Protein AF-A0A6J8ASS2-F1 (afdb_monomer)

Solvent-accessible surface area (backbone atoms only — not comparable to full-atom values): 16862 Å² total; per-residue (Å²): 133,66,85,70,82,60,100,77,84,66,87,60,51,48,50,79,44,70,83,40,49,70,66,52,29,35,50,61,17,55,76,34,94,50,34,61,43,24,40,35,39,81,89,72,24,30,21,39,28,35,50,69,65,76,86,81,70,83,78,86,67,91,76,88,52,58,82,40,73,70,65,62,81,86,78,54,83,64,49,72,70,47,71,51,73,34,93,33,67,50,21,45,26,40,29,42,26,81,42,97,90,46,98,59,70,51,73,51,75,46,80,32,22,72,37,61,82,82,54,73,26,56,44,27,35,48,35,32,78,56,41,50,68,66,63,43,75,43,52,24,39,40,67,44,97,86,71,47,77,46,79,71,43,81,37,43,23,36,26,70,50,83,89,39,53,11,25,31,44,48,69,93,61,75,47,72,49,78,51,66,48,52,86,66,76,87,70,88,75,54,93,87,66,68,80,80,58,46,38,34,68,33,90,48,76,74,27,26,37,38,35,77,71,70,65,30,92,48,90,90,45,36,38,40,67,74,53,89,78,89,60,96,58,72,79,86,73,59,76,81,60,68,94,60,56,78,78,86,77,85,83,84,72,92,28,75,46,95,85,35,69,51,73,53,76,43,71,58,48,78,45,72,75,85,133

Radius of gyration: 30.05 Å; Cα contacts (8 Å, |Δi|>4): 491; chains: 1; bounding box: 59×42×90 Å

Nearest PDB structures (foldseek):
  6rk1-assembly1_B  TM=7.246E-01  e=1.616E-01  Rattus norvegicus
  4hqn-assembly1_A  TM=5.844E-01  e=9.129E-02  Plasmodium vivax
  2yil-assembly1_A  TM=5.813E-01  e=1.811E-01  Sarcocystis muris
  2bbx-assembly1_A  TM=5.190E-01  e=7.549E-01  Plasmodium falciparum
  3ogk-assembly1_P  TM=5.877E-01  e=3.954E+00  Arabidopsis thaliana

Secondary structure (DSSP, 8-state):
------TTS----EEEEES--HHHHHHHHHTSTT--EEEEETTTTEEEEE-S--TT------SS-EEE----GGGS-PPPPPPPS-SSS-EEEEEEEE-TTSSSEEEEEEEE--S-TT--BSSHHHHHHTT--S-EEEEE-PBPTTSPBPPPEEEEEESSSGGGT-EEEE----EEEEEE----------TTSPPP---TT-SSTT--HHHHTT-SSSTT-SSGGG--SSS----------GGG-S------S---STT-EEEEEE--EEE-S--

Structure (mmCIF, N/CA/C/O backbone):
data_AF-A0A6J8ASS2-F1
#
_entry.id   AF-A0A6J8ASS2-F1
#
loop_
_atom_site.group_PDB
_atom_site.id
_atom_site.type_symbol
_atom_site.label_atom_id
_atom_site.label_alt_id
_atom_site.label_comp_id
_atom_site.label_asym_id
_atom_site.label_entity_id
_atom_site.label_seq_id
_atom_site.pdbx_PDB_ins_code
_atom_site.Cartn_x
_atom_site.Cartn_y
_atom_site.Cartn_z
_atom_site.occupancy
_atom_site.B_iso_or_equiv
_atom_site.auth_seq_id
_atom_site.auth_comp_id
_atom_site.auth_asym_id
_atom_site.auth_atom_id
_atom_site.pdbx_PDB_model_num
ATOM 1 N N . MET A 1 1 ? -26.122 4.696 34.330 1.00 38.81 1 MET A N 1
ATOM 2 C CA . MET A 1 1 ? -25.193 5.179 35.371 1.00 38.81 1 MET A CA 1
ATOM 3 C C . MET A 1 1 ? -25.847 4.846 36.692 1.00 38.81 1 MET A C 1
ATOM 5 O O . MET A 1 1 ? -26.936 5.345 36.938 1.00 38.81 1 MET A O 1
ATOM 9 N N . GLU A 1 2 ? -25.286 3.907 37.448 1.00 32.97 2 GLU A N 1
ATOM 10 C CA . GLU A 1 2 ? -25.828 3.539 38.759 1.00 32.97 2 GLU A CA 1
ATOM 11 C C . GLU A 1 2 ? -25.201 4.438 39.823 1.00 32.97 2 GLU A C 1
ATOM 13 O O . GLU A 1 2 ? -23.981 4.506 39.953 1.00 32.97 2 GLU A O 1
ATOM 18 N N . TYR A 1 3 ? -26.044 5.151 40.564 1.00 35.47 3 TYR A N 1
ATOM 19 C CA . TYR A 1 3 ? -25.633 5.982 41.688 1.00 35.47 3 TYR A CA 1
ATOM 20 C C . TYR A 1 3 ? -25.618 5.105 42.939 1.00 35.47 3 TYR A C 1
ATOM 22 O O . TYR A 1 3 ? -26.662 4.863 43.539 1.00 35.47 3 TYR A O 1
ATOM 30 N N . ASN A 1 4 ? -24.449 4.600 43.330 1.00 42.19 4 ASN A N 1
ATOM 31 C CA . ASN A 1 4 ? -24.315 3.860 44.582 1.00 42.19 4 ASN A CA 1
ATOM 32 C C . ASN A 1 4 ? -23.786 4.785 45.681 1.00 42.19 4 ASN A C 1
ATOM 34 O O . ASN A 1 4 ? -22.639 5.224 45.657 1.00 42.19 4 ASN A O 1
ATOM 38 N N . LYS A 1 5 ? -24.654 5.070 46.653 1.00 35.72 5 LYS A N 1
ATOM 39 C CA . LYS A 1 5 ? -24.378 5.884 47.842 1.00 35.72 5 LYS A CA 1
ATOM 40 C C . LYS A 1 5 ? -23.671 5.024 48.900 1.00 35.72 5 LYS A C 1
ATOM 42 O O . LYS A 1 5 ? -24.097 3.895 49.147 1.00 35.72 5 LYS A O 1
ATOM 47 N N . ARG A 1 6 ? -22.630 5.535 49.572 1.00 46.03 6 ARG A N 1
ATOM 48 C CA . ARG A 1 6 ? -22.078 4.911 50.795 1.00 46.03 6 ARG A CA 1
ATOM 49 C C . ARG A 1 6 ? -21.913 5.913 51.944 1.00 46.03 6 ARG A C 1
ATOM 51 O O . ARG A 1 6 ? -22.072 7.116 51.788 1.00 46.03 6 ARG A O 1
ATOM 58 N N . ILE A 1 7 ? -21.655 5.336 53.115 1.00 38.66 7 ILE A N 1
ATOM 59 C CA . ILE A 1 7 ? -22.029 5.707 54.495 1.00 38.66 7 ILE A CA 1
ATOM 60 C C . ILE A 1 7 ? -21.329 6.975 55.065 1.00 38.66 7 ILE A C 1
ATOM 62 O O . ILE A 1 7 ? -21.254 7.138 56.276 1.00 38.66 7 ILE A O 1
ATOM 66 N N . SER A 1 8 ? -20.833 7.908 54.240 1.00 40.22 8 SER A N 1
ATOM 67 C CA . SER A 1 8 ? -20.160 9.135 54.729 1.00 40.22 8 SER A CA 1
ATOM 68 C C . SER A 1 8 ? -20.656 10.463 54.143 1.00 40.22 8 SER A C 1
ATOM 70 O O . SER A 1 8 ? -20.024 11.483 54.376 1.00 40.22 8 SER A O 1
ATOM 72 N N . GLY A 1 9 ? -21.790 10.484 53.438 1.00 40.06 9 GLY A N 1
ATOM 73 C CA . GLY A 1 9 ? -22.492 11.734 53.108 1.00 40.06 9 GLY A CA 1
ATOM 74 C C . GLY A 1 9 ? -22.113 12.424 51.792 1.00 40.06 9 GLY A C 1
ATOM 75 O O . GLY A 1 9 ? -22.892 13.264 51.354 1.00 40.06 9 GLY A O 1
ATOM 76 N N . ASP A 1 10 ? -21.035 12.021 51.115 1.00 42.34 10 ASP A N 1
ATOM 77 C CA . ASP A 1 10 ? -20.648 12.578 49.808 1.00 42.34 10 ASP A CA 1
ATOM 78 C C . ASP A 1 10 ? -21.038 11.634 48.650 1.00 42.34 10 ASP A C 1
ATOM 80 O O . ASP A 1 10 ? -20.729 10.438 48.660 1.00 42.34 10 ASP A O 1
ATOM 84 N N . GLU A 1 11 ? -21.754 12.157 47.646 1.00 48.56 11 GLU A N 1
ATOM 85 C CA . GLU A 1 11 ? -22.130 11.428 46.424 1.00 48.56 11 GLU A CA 1
ATOM 86 C C . GLU A 1 11 ? -20.994 11.483 45.394 1.00 48.56 11 GLU A C 1
ATOM 88 O O . GLU A 1 11 ? -20.779 12.498 44.735 1.00 48.56 11 GLU A O 1
ATOM 93 N N . TYR A 1 12 ? -20.283 10.369 45.224 1.00 54.00 12 TYR A N 1
ATOM 94 C CA . TYR A 1 12 ? -19.294 10.200 44.159 1.00 54.00 12 TYR A CA 1
ATOM 95 C C . TYR A 1 12 ? -19.908 9.449 42.968 1.00 54.00 12 TYR A C 1
ATOM 97 O O . TYR A 1 12 ? -20.632 8.463 43.128 1.00 54.00 12 TYR A O 1
ATOM 105 N N . LEU A 1 13 ? -19.607 9.911 41.753 1.00 61.56 13 LEU A N 1
ATOM 106 C CA . LEU A 1 13 ? -20.001 9.259 40.502 1.00 61.56 13 LEU A CA 1
ATOM 107 C C . LEU A 1 13 ? -19.032 8.111 40.198 1.00 61.56 13 LEU A C 1
ATOM 109 O O . LEU A 1 13 ? -17.888 8.355 39.821 1.00 61.56 13 LEU A O 1
ATOM 113 N N . TYR A 1 14 ? -19.500 6.867 40.309 1.00 66.38 14 TYR A N 1
ATOM 114 C CA . TYR A 1 14 ? -18.712 5.683 39.957 1.00 66.38 14 TYR A CA 1
ATOM 115 C C . TYR A 1 14 ? -19.251 4.971 38.715 1.00 66.38 14 TYR A C 1
ATOM 117 O O . TYR A 1 14 ? -20.461 4.866 38.506 1.00 66.38 14 TYR A O 1
ATOM 125 N N . LYS A 1 15 ? -18.340 4.411 37.913 1.00 76.75 15 LYS A N 1
ATOM 126 C CA . LYS A 1 15 ? -18.650 3.428 36.865 1.00 76.75 15 LYS A CA 1
ATOM 127 C C . LYS A 1 15 ? -18.162 2.050 37.313 1.00 76.75 15 LYS A C 1
ATOM 129 O O . LYS A 1 15 ? -16.987 1.879 37.628 1.00 76.75 15 LYS A O 1
ATOM 134 N N . THR A 1 16 ? -19.062 1.073 37.355 1.00 77.38 16 THR A N 1
ATOM 135 C CA . THR A 1 16 ? -18.773 -0.298 37.794 1.00 77.38 16 THR A CA 1
ATOM 136 C C . THR A 1 16 ? -18.405 -1.201 36.618 1.00 77.38 16 THR A C 1
ATOM 138 O O . THR A 1 16 ? -18.992 -1.117 35.539 1.00 77.38 16 THR A O 1
ATOM 141 N N . VAL A 1 17 ? -17.413 -2.071 36.820 1.00 75.38 17 VAL A N 1
ATOM 142 C CA . VAL A 1 17 ? -16.991 -3.093 35.853 1.00 75.38 17 VAL A CA 1
ATOM 143 C C . VAL A 1 17 ? -16.769 -4.407 36.600 1.00 75.38 17 VAL A C 1
ATOM 145 O O . VAL A 1 17 ? -15.850 -4.509 37.409 1.00 75.38 17 VAL A O 1
ATOM 148 N N . SER A 1 18 ? -17.612 -5.405 36.354 1.00 80.69 18 SER A N 1
ATOM 149 C CA . SER A 1 18 ? -17.542 -6.718 37.012 1.00 80.69 18 SER A CA 1
ATOM 150 C C . SER A 1 18 ? -16.705 -7.726 36.218 1.00 80.69 18 SER A C 1
ATOM 152 O O . SER A 1 18 ? -16.508 -7.564 35.014 1.00 80.69 18 SER A O 1
ATOM 154 N N . GLY A 1 19 ? -16.229 -8.780 36.891 1.00 76.94 19 GLY A N 1
ATOM 155 C CA . GLY A 1 19 ? -15.475 -9.875 36.266 1.00 76.94 19 GLY A CA 1
ATOM 156 C C . GLY A 1 19 ? -14.066 -9.476 35.826 1.00 76.94 19 GLY A C 1
ATOM 157 O O . GLY A 1 19 ? -13.549 -9.987 34.835 1.00 76.94 19 GLY A O 1
ATOM 158 N N . VAL A 1 20 ? -13.454 -8.519 36.524 1.00 69.38 20 VAL A N 1
ATOM 159 C CA . VAL A 1 20 ? -12.130 -7.988 36.186 1.00 69.38 20 VAL A CA 1
ATOM 160 C C . VAL A 1 20 ? -11.104 -8.375 37.240 1.00 69.38 20 VAL A C 1
ATOM 162 O O . VAL A 1 20 ? -11.429 -8.656 38.387 1.00 69.38 20 VAL A O 1
ATOM 165 N N . THR A 1 21 ? -9.831 -8.387 36.863 1.00 69.12 21 THR A N 1
ATOM 166 C CA . THR A 1 21 ? -8.730 -8.530 37.821 1.00 69.12 21 THR A CA 1
ATOM 167 C C . THR A 1 21 ? -8.337 -7.170 38.390 1.00 69.12 21 THR A C 1
ATOM 169 O O . THR A 1 21 ? -8.625 -6.127 37.801 1.00 69.12 21 THR A O 1
ATOM 172 N N . LYS A 1 22 ? -7.577 -7.168 39.490 1.00 64.00 22 LYS A N 1
ATOM 173 C CA . LYS A 1 22 ? -6.962 -5.956 40.050 1.00 64.00 22 LYS A CA 1
ATOM 174 C C . LYS A 1 22 ? -6.237 -5.120 38.987 1.00 64.00 22 LYS A C 1
ATOM 176 O O . LYS A 1 22 ? -6.397 -3.911 38.940 1.00 64.00 22 LYS A O 1
ATOM 181 N N . ILE A 1 23 ? -5.470 -5.752 38.101 1.00 60.53 23 ILE A N 1
ATOM 182 C CA . ILE A 1 23 ? -4.708 -5.047 37.056 1.00 60.53 23 ILE A CA 1
ATOM 183 C C . ILE A 1 23 ? -5.632 -4.570 35.928 1.00 60.53 23 ILE A C 1
ATOM 185 O O . ILE A 1 23 ? -5.502 -3.439 35.467 1.00 60.53 23 ILE A O 1
ATOM 189 N N . SER A 1 24 ? -6.616 -5.384 35.532 1.00 66.19 24 SER A N 1
ATOM 190 C CA . SER A 1 24 ? -7.633 -4.974 34.556 1.00 66.19 24 SER A CA 1
ATOM 191 C C . SER A 1 24 ? -8.440 -3.767 35.053 1.00 66.19 24 SER A C 1
ATOM 193 O O . SER A 1 24 ? -8.726 -2.864 34.276 1.00 66.19 24 SER A O 1
ATOM 195 N N . CYS A 1 25 ? -8.708 -3.683 36.358 1.00 67.62 25 CYS A N 1
ATOM 196 C CA . CYS A 1 25 ? -9.340 -2.527 36.989 1.00 67.62 25 CYS A CA 1
ATOM 197 C C . CYS A 1 25 ? -8.519 -1.237 36.808 1.00 67.62 25 CYS A C 1
ATOM 199 O O . CYS A 1 25 ? -9.058 -0.203 36.413 1.00 67.62 25 CYS A O 1
ATOM 201 N N . ALA A 1 26 ? -7.197 -1.314 36.998 1.00 66.25 26 ALA A N 1
ATOM 202 C CA . ALA A 1 26 ? -6.282 -0.201 36.740 1.00 66.25 26 ALA A CA 1
ATOM 203 C C . ALA A 1 26 ? -6.323 0.270 35.286 1.00 66.25 26 ALA A C 1
ATOM 205 O O . ALA A 1 26 ? -6.376 1.467 35.011 1.00 66.25 26 ALA A O 1
ATOM 206 N N . TYR A 1 27 ? -6.298 -0.691 34.362 1.00 64.62 27 TYR A N 1
ATOM 207 C CA . TYR A 1 27 ? -6.307 -0.430 32.930 1.00 64.62 27 TYR A CA 1
ATOM 208 C C . TYR A 1 27 ? -7.631 0.194 32.476 1.00 64.62 27 TYR A C 1
ATOM 210 O O . TYR A 1 27 ? -7.642 1.175 31.740 1.00 64.62 27 TYR A O 1
ATOM 218 N N . LYS A 1 28 ? -8.767 -0.314 32.971 1.00 72.31 28 LYS A N 1
ATOM 219 C CA . LYS A 1 28 ? -10.088 0.271 32.694 1.00 72.31 28 LYS A CA 1
ATOM 220 C C . LYS A 1 28 ? -10.177 1.728 33.146 1.00 72.31 28 LYS A C 1
ATOM 222 O O . LYS A 1 28 ? -10.851 2.509 32.489 1.00 72.31 28 LYS A O 1
ATOM 227 N N . CYS A 1 29 ? -9.465 2.098 34.209 1.00 69.88 29 CYS A N 1
ATOM 228 C CA . CYS A 1 29 ? -9.332 3.494 34.607 1.00 69.88 29 CYS A CA 1
ATOM 229 C C . CYS A 1 29 ? -8.395 4.289 33.690 1.00 69.88 29 CYS A C 1
ATOM 231 O O . CYS A 1 29 ? -8.713 5.414 33.331 1.00 69.88 29 CYS A O 1
ATOM 233 N N . SER A 1 30 ? -7.259 3.726 33.259 1.00 63.50 30 SER A N 1
ATOM 234 C CA . SER A 1 30 ? -6.287 4.467 32.438 1.00 63.50 30 SER A CA 1
ATOM 235 C C . SER A 1 30 ? -6.819 4.890 31.066 1.00 63.50 30 SER A C 1
ATOM 237 O O . SER A 1 30 ? -6.364 5.913 30.552 1.00 63.50 30 SER A O 1
ATOM 239 N N . VAL A 1 31 ? -7.758 4.119 30.503 1.00 62.34 31 VAL A N 1
ATOM 240 C CA . VAL A 1 31 ? -8.404 4.387 29.203 1.00 62.34 31 VAL A CA 1
ATOM 241 C C . VAL A 1 31 ? -9.673 5.243 29.311 1.00 62.34 31 VAL A C 1
ATOM 243 O O . VAL A 1 31 ? -10.199 5.705 28.302 1.00 62.34 31 VAL A O 1
ATOM 246 N N . GLU A 1 32 ? -10.196 5.453 30.519 1.00 69.50 32 GLU A N 1
ATOM 247 C CA . GLU A 1 32 ? -11.419 6.221 30.740 1.00 69.50 32 GLU A CA 1
ATOM 248 C C . GLU A 1 32 ? -11.062 7.687 31.020 1.00 69.50 32 GLU A C 1
ATOM 250 O O . GLU A 1 32 ? -10.378 8.004 31.992 1.00 69.50 32 GLU A O 1
ATOM 255 N N . LYS A 1 33 ? -11.536 8.602 30.164 1.00 67.44 33 LYS A N 1
ATOM 256 C CA . LYS A 1 33 ? -11.074 10.003 30.101 1.00 67.44 33 LYS A CA 1
ATOM 257 C C . LYS A 1 33 ? -11.157 10.758 31.436 1.00 67.44 33 LYS A C 1
ATOM 259 O O . LYS A 1 33 ? -10.323 11.621 31.694 1.00 67.44 33 LYS A O 1
ATOM 264 N N . ASN A 1 34 ? -12.142 10.422 32.267 1.00 68.81 34 ASN A N 1
ATOM 265 C CA . ASN A 1 34 ? -12.402 11.083 33.547 1.00 68.81 34 ASN A CA 1
ATOM 266 C C . ASN A 1 34 ? -12.027 10.223 34.763 1.00 68.81 34 ASN A C 1
ATOM 268 O O . ASN A 1 34 ? -12.295 10.640 35.888 1.00 68.81 34 ASN A O 1
ATOM 272 N N . CYS A 1 35 ? -11.418 9.048 34.556 1.00 67.50 35 CYS A N 1
ATOM 273 C CA . CYS A 1 35 ? -11.046 8.171 35.656 1.00 67.50 35 CYS A CA 1
ATOM 274 C C . CYS A 1 35 ? -9.664 8.520 36.216 1.00 67.50 35 CYS A C 1
ATOM 276 O O . CYS A 1 35 ? -8.637 8.331 35.563 1.00 67.50 35 CYS A O 1
ATOM 278 N N . CYS A 1 36 ? -9.635 9.028 37.450 1.00 67.12 36 CYS A N 1
ATOM 279 C CA . CYS A 1 36 ? -8.386 9.329 38.164 1.00 67.12 36 CYS A CA 1
ATOM 280 C C . CYS A 1 36 ? -7.961 8.191 39.103 1.00 67.12 36 CYS A C 1
ATOM 282 O O . CYS A 1 36 ? -6.767 7.978 39.329 1.00 67.12 36 CYS A O 1
ATOM 284 N N . VAL A 1 37 ? -8.936 7.485 39.678 1.00 69.25 37 VAL A N 1
ATOM 285 C CA . VAL A 1 37 ? -8.739 6.434 40.676 1.00 69.25 37 VAL A CA 1
ATOM 286 C C . VAL A 1 37 ? -9.692 5.293 40.370 1.00 69.25 37 VAL A C 1
ATOM 288 O O . VAL A 1 37 ? -10.843 5.513 40.006 1.00 69.25 37 VAL A O 1
ATOM 291 N N . ALA A 1 38 ? -9.220 4.067 40.560 1.00 71.75 38 ALA A N 1
ATOM 292 C CA . ALA A 1 38 ? -10.082 2.903 40.561 1.00 71.75 38 ALA A CA 1
ATOM 293 C C . ALA A 1 38 ? -9.854 2.058 41.806 1.00 71.75 38 ALA A C 1
ATOM 295 O O . ALA A 1 38 ? -8.725 1.916 42.284 1.00 71.75 38 ALA A O 1
ATOM 296 N N . ASN A 1 39 ? -10.949 1.496 42.303 1.00 70.69 39 ASN A N 1
ATOM 297 C CA . ASN A 1 39 ? -10.976 0.629 43.465 1.00 70.69 39 ASN A CA 1
ATOM 298 C C . ASN A 1 39 ? -11.381 -0.778 43.027 1.00 70.69 39 ASN A C 1
ATOM 300 O O . ASN A 1 39 ? -12.394 -0.950 42.353 1.00 70.69 39 ASN A O 1
ATOM 304 N N . PHE A 1 40 ? -10.595 -1.782 43.409 1.00 69.12 40 PHE A N 1
ATOM 305 C CA . PHE A 1 40 ? -10.874 -3.183 43.097 1.00 69.12 40 PHE A CA 1
ATOM 306 C C . PHE A 1 40 ? -11.320 -3.942 44.347 1.00 69.12 40 PHE A C 1
ATOM 308 O O . PHE A 1 40 ? -10.568 -4.001 45.321 1.00 69.12 40 PHE A O 1
ATOM 315 N N . ASP A 1 41 ? -12.505 -4.549 44.292 1.00 71.12 41 ASP A N 1
ATOM 316 C CA . ASP A 1 41 ? -12.981 -5.511 45.285 1.00 71.12 41 ASP A CA 1
ATOM 317 C C . ASP A 1 41 ? -12.608 -6.932 44.844 1.00 71.12 41 ASP A C 1
ATOM 319 O O . ASP A 1 41 ? -13.132 -7.464 43.861 1.00 71.12 41 ASP A O 1
ATOM 323 N N . ALA A 1 42 ? -11.689 -7.549 45.589 1.00 65.50 42 ALA A N 1
ATOM 324 C CA . ALA A 1 42 ? -11.184 -8.885 45.299 1.00 65.50 42 ALA A CA 1
ATOM 325 C C . ALA A 1 42 ? -12.214 -9.998 45.545 1.00 65.50 42 ALA A C 1
ATOM 327 O O . ALA A 1 42 ? -12.116 -11.044 44.907 1.00 65.50 42 ALA A O 1
ATOM 328 N N . ASN A 1 43 ? -13.200 -9.780 46.422 1.00 71.69 43 ASN A N 1
ATOM 329 C CA . ASN A 1 43 ? -14.214 -10.787 46.739 1.00 71.69 43 ASN A CA 1
ATOM 330 C C . ASN A 1 43 ? -15.258 -10.891 45.625 1.00 71.69 43 ASN A C 1
ATOM 332 O O . ASN A 1 43 ? -15.661 -11.987 45.247 1.00 71.69 43 ASN A O 1
ATOM 336 N N . SER A 1 44 ? -15.678 -9.747 45.082 1.00 76.12 44 SER A N 1
ATOM 337 C CA . SER A 1 44 ? -16.684 -9.669 44.015 1.00 76.12 44 SER A CA 1
ATOM 338 C C . SER A 1 44 ? -16.087 -9.536 42.610 1.00 76.12 44 SER A C 1
ATOM 340 O O . SER A 1 44 ? -16.836 -9.417 41.640 1.00 76.12 44 SER A O 1
ATOM 342 N N . GLN A 1 45 ? -14.754 -9.505 42.485 1.00 78.38 45 GLN A N 1
ATOM 343 C CA . GLN A 1 45 ? -14.032 -9.205 41.240 1.00 78.38 45 GLN A CA 1
ATOM 344 C C . GLN A 1 45 ? -14.586 -7.969 40.509 1.00 78.38 45 GLN A C 1
ATOM 346 O O . GLN A 1 45 ? -14.678 -7.930 39.278 1.00 78.38 45 GLN A O 1
ATOM 351 N N . THR A 1 46 ? -14.998 -6.960 41.276 1.00 74.31 46 THR A N 1
ATOM 352 C CA . THR A 1 46 ? -15.656 -5.762 40.753 1.00 74.31 46 THR A CA 1
ATOM 353 C C . THR A 1 46 ? -14.746 -4.556 40.906 1.00 74.31 46 THR A C 1
ATOM 355 O O . THR A 1 46 ? -14.147 -4.321 41.955 1.00 74.31 46 THR A O 1
ATOM 358 N N . CYS A 1 47 ? -14.632 -3.788 39.829 1.00 75.81 47 CYS A N 1
ATOM 359 C CA . CYS A 1 47 ? -13.893 -2.543 39.774 1.00 75.81 47 CYS A CA 1
ATOM 360 C C . CYS A 1 47 ? -14.841 -1.348 39.792 1.00 75.81 47 CYS A C 1
ATOM 362 O O . CYS A 1 47 ? -15.838 -1.327 39.070 1.00 75.81 47 CYS A O 1
ATOM 364 N N . TYR A 1 48 ? -14.489 -0.340 40.577 1.00 76.81 48 TYR A N 1
ATOM 365 C CA . TYR A 1 48 ? -15.215 0.912 40.723 1.00 76.81 48 TYR A CA 1
ATOM 366 C C . TYR A 1 48 ? -14.313 2.039 40.226 1.00 76.81 48 TYR A C 1
ATOM 368 O O . TYR A 1 48 ? -13.311 2.360 40.866 1.00 76.81 48 TYR A O 1
ATOM 376 N N . LEU A 1 49 ? -14.642 2.591 39.060 1.00 75.75 49 LEU A N 1
ATOM 377 C CA . LEU A 1 49 ? -13.927 3.688 38.412 1.00 75.75 49 LEU A CA 1
ATOM 378 C C . LEU A 1 49 ? -14.493 5.014 38.918 1.00 75.75 49 LEU A C 1
ATOM 380 O O . LEU A 1 49 ? -15.690 5.255 38.760 1.00 75.75 49 LEU A O 1
ATOM 384 N N . ASP A 1 50 ? -13.661 5.849 39.531 1.00 73.88 50 ASP A N 1
ATOM 385 C CA . ASP A 1 50 ? -14.056 7.169 40.020 1.00 73.88 50 ASP A CA 1
ATOM 386 C C . ASP A 1 50 ? -14.108 8.181 38.873 1.00 73.88 50 ASP A C 1
ATOM 388 O O . ASP A 1 50 ? -13.084 8.466 38.255 1.00 73.88 50 ASP A O 1
ATOM 392 N N . MET A 1 51 ? -15.296 8.720 38.601 1.00 69.44 51 MET A N 1
ATOM 393 C CA . MET A 1 51 ? -15.575 9.629 37.489 1.00 69.44 51 MET A CA 1
ATOM 394 C C . MET A 1 51 ? -15.760 11.085 37.941 1.00 69.44 51 MET A C 1
ATOM 396 O O . MET A 1 51 ? -16.141 11.920 37.118 1.00 69.44 51 MET A O 1
ATOM 400 N N . SER A 1 52 ? -15.538 11.410 39.223 1.00 62.12 52 SER A N 1
ATOM 401 C CA . SER A 1 52 ? -15.925 12.706 39.805 1.00 62.12 52 SER A CA 1
ATOM 402 C C . SER A 1 52 ? -15.092 13.905 39.332 1.00 62.12 52 SER A C 1
ATOM 404 O O . SER A 1 52 ? -15.478 15.042 39.588 1.00 62.12 52 SER A O 1
ATOM 406 N N . GLY A 1 53 ? -13.989 13.675 38.611 1.00 53.94 53 GLY A N 1
ATOM 407 C CA . GLY A 1 53 ? -13.125 14.722 38.065 1.00 53.94 53 GLY A CA 1
ATOM 408 C C . GLY A 1 53 ? -12.258 15.411 39.130 1.00 53.94 53 GLY A C 1
ATOM 409 O O . GLY A 1 53 ? -12.738 15.863 40.162 1.00 53.94 53 GLY A O 1
ATOM 410 N N . GLY A 1 54 ? -10.953 15.510 38.860 1.00 53.75 54 GLY A N 1
ATOM 411 C CA . GLY A 1 54 ? -9.976 16.170 39.735 1.00 53.75 54 GLY A CA 1
ATOM 412 C C . GLY A 1 54 ? -8.973 15.189 40.339 1.00 53.75 54 GLY A C 1
ATOM 413 O O . GLY A 1 54 ? -9.140 14.702 41.452 1.00 53.75 54 GLY A O 1
ATOM 414 N N . CYS A 1 55 ? -7.871 14.934 39.631 1.00 52.72 55 CYS A N 1
ATOM 415 C CA . CYS A 1 55 ? -6.819 14.007 40.067 1.00 52.72 55 CYS A CA 1
ATOM 416 C C . CYS A 1 55 ? -5.920 14.567 41.199 1.00 52.72 55 CYS A C 1
ATOM 418 O O . CYS A 1 55 ? -4.741 14.221 41.274 1.00 52.72 55 CYS A O 1
ATOM 420 N N . TYR A 1 56 ? -6.441 15.446 42.061 1.00 46.56 56 TYR A N 1
ATOM 421 C CA . TYR A 1 56 ? -5.640 16.228 43.012 1.00 46.56 56 TYR A CA 1
ATOM 422 C C . TYR A 1 56 ? -5.784 15.806 44.480 1.00 46.56 56 TYR A C 1
ATOM 424 O O . TYR A 1 56 ? -4.972 16.223 45.302 1.00 46.56 56 TYR A O 1
ATOM 432 N N . SER A 1 57 ? -6.736 14.937 44.830 1.00 44.94 57 SER A N 1
ATOM 433 C CA . SER A 1 57 ? -6.944 14.554 46.235 1.00 44.94 57 SER A CA 1
ATOM 434 C C . SER A 1 57 ? -7.667 13.213 46.387 1.00 44.94 57 SER A C 1
ATOM 436 O O . SER A 1 57 ? -8.774 13.153 46.911 1.00 44.94 57 SER A O 1
ATOM 438 N N . ALA A 1 58 ? -7.059 12.120 45.923 1.00 43.06 58 ALA A N 1
ATOM 439 C CA . ALA A 1 58 ? -7.589 10.783 46.192 1.00 43.06 58 ALA A CA 1
ATOM 440 C C . ALA A 1 58 ? -7.456 10.458 47.699 1.00 43.06 58 ALA A C 1
ATOM 442 O O . ALA A 1 58 ? -6.321 10.436 48.195 1.00 43.06 58 ALA A O 1
ATOM 443 N N . PRO A 1 59 ? -8.549 10.192 48.442 1.00 40.03 59 PRO A N 1
ATOM 444 C CA . PRO A 1 59 ? -8.458 9.786 49.840 1.00 40.03 59 PRO A CA 1
ATOM 445 C C . PRO A 1 59 ? -7.784 8.412 49.940 1.00 40.03 59 PRO A C 1
ATOM 447 O O . PRO A 1 59 ? -8.124 7.481 49.207 1.00 40.03 59 PRO A O 1
ATOM 450 N N . ARG A 1 60 ? -6.829 8.251 50.865 1.00 41.34 60 ARG A N 1
ATOM 451 C CA . ARG A 1 60 ? -6.363 6.914 51.263 1.00 41.34 60 ARG A CA 1
ATOM 452 C C . ARG A 1 60 ? -7.468 6.283 52.104 1.00 41.34 60 ARG A C 1
ATOM 454 O O . ARG A 1 60 ? -7.600 6.613 53.276 1.00 41.34 60 ARG A O 1
ATOM 461 N N . HIS A 1 61 ? -8.274 5.405 51.520 1.00 42.44 61 HIS A N 1
ATOM 462 C CA . HIS A 1 61 ? -9.219 4.616 52.303 1.00 42.44 61 HIS A CA 1
ATOM 463 C C . HIS A 1 61 ? -8.477 3.452 52.972 1.00 42.44 61 HIS A C 1
ATOM 465 O O . HIS A 1 61 ? -7.895 2.608 52.296 1.00 42.44 61 HIS A O 1
ATOM 471 N N . GLU A 1 62 ? -8.485 3.426 54.305 1.00 39.28 62 GLU A N 1
ATOM 472 C CA . GLU A 1 62 ? -7.658 2.531 55.127 1.00 39.28 62 GLU A CA 1
ATOM 473 C C . GLU A 1 62 ? -8.080 1.059 55.147 1.00 39.28 62 GLU A C 1
ATOM 475 O O . GLU A 1 62 ? -7.326 0.238 55.651 1.00 39.28 62 GLU A O 1
ATOM 480 N N . ASN A 1 63 ? -9.217 0.664 54.571 1.00 39.19 63 ASN A N 1
ATOM 481 C CA . ASN A 1 63 ? -9.705 -0.704 54.751 1.00 39.19 63 ASN A CA 1
ATOM 482 C C . ASN A 1 63 ? -10.068 -1.382 53.429 1.00 39.19 63 ASN A C 1
ATOM 484 O O . ASN A 1 63 ? -11.110 -1.093 52.853 1.00 39.19 63 ASN A O 1
ATOM 488 N N . SER A 1 64 ? -9.249 -2.359 53.018 1.00 40.66 64 SER A N 1
ATOM 489 C CA . SER A 1 64 ? -9.492 -3.418 52.008 1.00 40.66 64 SER A CA 1
ATOM 490 C C . SER A 1 64 ? -9.483 -3.085 50.502 1.00 40.66 64 SER A C 1
ATOM 492 O O . SER A 1 64 ? -9.684 -3.992 49.699 1.00 40.66 64 SER A O 1
ATOM 494 N N . TRP A 1 65 ? -9.144 -1.863 50.083 1.00 45.06 65 TRP A N 1
ATOM 495 C CA . TRP A 1 65 ? -9.094 -1.491 48.656 1.00 45.06 65 TRP A CA 1
ATOM 496 C C . TRP A 1 65 ? -7.660 -1.208 48.214 1.00 45.06 65 TRP A C 1
ATOM 498 O O . TRP A 1 65 ? -6.921 -0.508 48.905 1.00 45.06 65 TRP A O 1
ATOM 508 N N . ILE A 1 66 ? -7.249 -1.728 47.053 1.00 47.75 66 ILE A N 1
ATOM 509 C CA . ILE A 1 66 ? -5.963 -1.336 46.467 1.00 47.75 66 ILE A CA 1
ATOM 510 C C . ILE A 1 66 ? -6.178 -0.147 45.536 1.00 47.75 66 ILE A C 1
ATOM 512 O O . ILE A 1 66 ? -6.785 -0.295 44.480 1.00 47.75 66 ILE A O 1
ATOM 516 N N . THR A 1 67 ? -5.620 1.006 45.903 1.00 47.47 67 THR A N 1
ATOM 517 C CA . THR A 1 67 ? -5.528 2.179 45.031 1.00 47.47 67 THR A CA 1
ATOM 518 C C . THR A 1 67 ? -4.527 1.912 43.914 1.00 47.47 67 THR A C 1
ATOM 520 O O . THR A 1 67 ? -3.354 1.636 44.185 1.00 47.47 67 THR A O 1
ATOM 523 N N . ILE A 1 68 ? -4.960 2.023 42.658 1.00 51.91 68 ILE A N 1
ATOM 524 C CA . ILE A 1 68 ? -4.066 1.858 41.510 1.00 51.91 68 ILE A CA 1
ATOM 525 C C . ILE A 1 68 ? -3.865 3.206 40.831 1.00 51.91 68 ILE A C 1
ATOM 527 O O . ILE A 1 68 ? -4.818 3.842 40.393 1.00 51.91 68 ILE A O 1
ATOM 531 N N . ARG A 1 69 ? -2.609 3.660 40.782 1.00 48.22 69 ARG A N 1
ATOM 532 C CA . ARG A 1 69 ? -2.224 4.862 40.036 1.00 48.22 69 ARG A CA 1
ATOM 533 C C . ARG A 1 69 ? -2.117 4.514 38.556 1.00 48.22 69 ARG A C 1
ATOM 535 O O . ARG A 1 69 ? -1.690 3.412 38.221 1.00 48.22 69 ARG A O 1
ATOM 542 N N . ARG A 1 70 ? -2.493 5.462 37.694 1.00 43.69 70 ARG A N 1
ATOM 543 C CA . ARG A 1 70 ? -2.465 5.338 36.230 1.00 43.69 70 ARG A CA 1
ATOM 544 C C . ARG A 1 70 ? -1.159 4.685 35.757 1.00 43.69 70 ARG A C 1
ATOM 546 O O . ARG A 1 70 ? -0.088 5.270 35.908 1.00 43.69 70 ARG A O 1
ATOM 553 N N . ALA A 1 71 ? -1.257 3.485 35.188 1.00 47.62 71 ALA A N 1
ATOM 554 C CA . ALA A 1 71 ? -0.178 2.928 34.386 1.00 47.62 71 ALA A CA 1
ATOM 555 C C . ALA A 1 71 ? -0.113 3.728 33.080 1.00 47.62 71 ALA A C 1
ATOM 557 O O . ALA A 1 71 ? -1.144 4.032 32.477 1.00 47.62 71 ALA A O 1
ATOM 558 N N . ARG A 1 72 ? 1.092 4.119 32.680 1.00 51.31 72 ARG A N 1
ATOM 559 C CA . ARG A 1 72 ? 1.345 4.789 31.407 1.00 51.31 72 ARG A CA 1
ATOM 560 C C . ARG A 1 72 ? 1.179 3.739 30.293 1.00 51.31 72 ARG A C 1
ATOM 562 O O . ARG A 1 72 ? 1.792 2.678 30.393 1.00 51.31 72 ARG A O 1
ATOM 569 N N . GLU A 1 73 ? 0.297 3.958 29.311 1.00 50.69 73 GLU A N 1
ATOM 570 C CA . GLU A 1 73 ? -0.043 2.963 28.262 1.00 50.69 73 GLU A CA 1
ATOM 571 C C . GLU A 1 73 ? 1.178 2.470 27.467 1.00 50.69 73 GLU A C 1
ATOM 573 O O . GLU A 1 73 ? 1.214 1.328 27.011 1.00 50.69 73 GLU A O 1
ATOM 578 N N . ASP A 1 74 ? 2.188 3.329 27.378 1.00 52.81 74 ASP A N 1
ATOM 579 C CA . ASP A 1 74 ? 3.532 3.161 26.829 1.00 52.81 74 ASP A CA 1
ATOM 580 C C . ASP A 1 74 ? 4.415 2.160 27.599 1.00 52.81 74 ASP A C 1
ATOM 582 O O . ASP A 1 74 ? 5.487 1.792 27.131 1.00 52.81 74 ASP A O 1
ATOM 586 N N . SER A 1 75 ? 3.964 1.662 28.754 1.00 58.97 75 SER A N 1
ATOM 587 C CA . SER A 1 75 ? 4.722 0.706 29.580 1.00 58.97 75 SER A CA 1
ATOM 588 C C . SER A 1 75 ? 4.537 -0.761 29.160 1.00 58.97 75 SER A C 1
ATOM 590 O O . SER A 1 75 ? 5.090 -1.653 29.804 1.00 58.97 75 SER A O 1
ATOM 592 N N . PHE A 1 76 ? 3.743 -1.038 28.120 1.00 67.88 76 PHE A N 1
ATOM 593 C CA . PHE A 1 76 ? 3.391 -2.397 27.702 1.00 67.88 76 PHE A CA 1
ATOM 594 C C . PHE A 1 76 ? 3.765 -2.661 26.239 1.00 67.88 76 PHE A C 1
ATOM 596 O O . PHE A 1 76 ? 3.475 -1.855 25.359 1.00 67.88 76 PHE A O 1
ATOM 603 N N . ASN A 1 77 ? 4.376 -3.822 25.972 1.00 78.69 77 ASN A N 1
ATOM 604 C CA . ASN A 1 77 ? 4.699 -4.261 24.614 1.00 78.69 77 ASN A CA 1
ATOM 605 C C . ASN A 1 77 ? 3.437 -4.801 23.919 1.00 78.69 77 ASN A C 1
ATOM 607 O O . ASN A 1 77 ? 3.104 -5.982 24.042 1.00 78.69 77 ASN A O 1
ATOM 611 N N . TRP A 1 78 ? 2.694 -3.914 23.262 1.00 83.56 78 TRP A N 1
ATOM 612 C CA . TRP A 1 78 ? 1.470 -4.257 22.545 1.00 83.56 78 TRP A CA 1
ATOM 613 C C . TRP A 1 78 ? 1.744 -4.957 21.215 1.00 83.56 78 TRP A C 1
ATOM 615 O O . TRP A 1 78 ? 2.641 -4.570 20.473 1.00 83.56 78 TRP A O 1
ATOM 625 N N . GLY A 1 79 ? 0.907 -5.942 20.880 1.00 85.62 79 GLY A N 1
ATOM 626 C CA . GLY A 1 79 ? 0.815 -6.449 19.515 1.00 85.62 79 GLY A CA 1
ATOM 627 C C . GLY A 1 79 ? 0.236 -5.406 18.546 1.00 85.62 79 GLY A C 1
ATOM 628 O O . GLY A 1 79 ? -0.303 -4.379 18.983 1.00 85.62 79 GLY A O 1
ATOM 629 N N . PRO A 1 80 ? 0.319 -5.667 17.230 1.00 90.00 80 PRO A N 1
ATOM 630 C CA . PRO A 1 80 ? -0.241 -4.779 16.221 1.00 90.00 80 PRO A CA 1
ATOM 631 C C . PRO A 1 80 ? -1.763 -4.664 16.365 1.00 90.00 80 PRO A C 1
ATOM 633 O O . PRO A 1 80 ? -2.433 -5.552 16.901 1.00 90.00 80 PRO A O 1
ATOM 636 N N . TRP A 1 81 ? -2.308 -3.554 15.873 1.00 91.50 81 TRP A N 1
ATOM 637 C CA . TRP A 1 81 ? -3.750 -3.400 15.722 1.00 91.50 81 TRP A CA 1
ATOM 638 C C . TRP A 1 81 ? -4.282 -4.340 14.641 1.00 91.50 81 TRP A C 1
ATOM 640 O O . TRP A 1 81 ? -3.647 -4.543 13.609 1.00 91.50 81 TRP A O 1
ATOM 650 N N . SER A 1 82 ? -5.464 -4.902 14.879 1.00 93.88 82 SER A N 1
ATOM 651 C CA . SER A 1 82 ? -6.247 -5.580 13.856 1.00 93.88 82 SER A CA 1
ATOM 652 C C . SER A 1 82 ? -6.692 -4.585 12.787 1.00 93.88 82 SER A C 1
ATOM 654 O O . SER A 1 82 ? -6.774 -3.380 13.045 1.00 93.88 82 SER A O 1
ATOM 656 N N . LYS A 1 83 ? -7.096 -5.109 11.628 1.00 95.44 83 LYS A N 1
ATOM 657 C CA . LYS A 1 83 ? -7.889 -4.329 10.675 1.00 95.44 83 LYS A CA 1
ATOM 658 C C . LYS A 1 83 ? -9.168 -3.827 11.345 1.00 95.44 83 LYS A C 1
ATOM 660 O O . LYS A 1 83 ? -9.682 -4.453 12.284 1.00 95.44 83 LYS A O 1
ATOM 665 N N . CYS A 1 84 ? -9.662 -2.696 10.872 1.00 96.50 84 CYS A N 1
ATOM 666 C CA . CYS A 1 84 ? -10.939 -2.144 11.261 1.00 96.50 84 CYS A CA 1
ATOM 667 C C . CYS A 1 84 ? -12.069 -3.100 10.875 1.00 96.50 84 CYS A C 1
ATOM 669 O O . CYS A 1 84 ? -12.087 -3.681 9.791 1.00 96.50 84 CYS A O 1
ATOM 671 N N . SER A 1 85 ? -13.053 -3.244 11.759 1.00 96.62 85 SER A N 1
ATOM 672 C CA . SER A 1 85 ? -14.214 -4.106 11.525 1.00 96.62 85 SER A CA 1
ATOM 673 C C . SER A 1 85 ? -15.123 -3.630 10.385 1.00 96.62 85 SER A C 1
ATOM 675 O O . SER A 1 85 ? -16.003 -4.374 9.960 1.00 96.62 85 SER A O 1
ATOM 677 N N . LYS A 1 86 ? -14.975 -2.378 9.942 1.00 96.19 86 LYS A N 1
ATOM 678 C CA . LYS A 1 86 ? -15.719 -1.778 8.830 1.00 96.19 86 LYS A CA 1
ATOM 679 C C . LYS A 1 86 ? -14.784 -0.940 7.974 1.00 96.19 86 LYS A C 1
ATOM 681 O O . LYS A 1 86 ? -13.796 -0.425 8.480 1.00 96.19 86 LYS A O 1
ATOM 686 N N . THR A 1 87 ? -15.129 -0.741 6.710 1.00 95.31 87 THR A N 1
ATOM 687 C CA . THR A 1 87 ? -14.368 0.093 5.764 1.00 95.31 87 THR A CA 1
ATOM 688 C C . THR A 1 87 ? -14.809 1.564 5.750 1.00 95.31 87 THR A C 1
ATOM 690 O O . THR A 1 87 ? -14.114 2.390 5.167 1.00 95.31 87 THR A O 1
ATOM 693 N N . CYS A 1 88 ? -15.954 1.885 6.365 1.00 95.12 88 CYS A N 1
ATOM 694 C CA . CYS A 1 88 ? -16.559 3.217 6.503 1.00 95.12 88 CYS A CA 1
ATOM 695 C C . CYS A 1 88 ? -17.638 3.203 7.612 1.00 95.12 88 CYS A C 1
ATOM 697 O O . CYS A 1 88 ? -17.941 2.144 8.173 1.00 95.12 88 CYS A O 1
ATOM 699 N N . GLU A 1 89 ? -18.216 4.366 7.935 1.00 95.38 89 GLU A N 1
ATOM 700 C CA . GLU A 1 89 ? -19.300 4.557 8.920 1.00 95.38 89 GLU A CA 1
ATOM 701 C C . GLU A 1 89 ? -18.979 4.065 10.343 1.00 95.38 89 GLU A C 1
ATOM 703 O O . GLU A 1 89 ? -19.854 3.606 11.086 1.00 95.38 89 GLU A O 1
ATOM 708 N N . GLY A 1 90 ? -17.710 4.151 10.738 1.00 94.00 90 GLY A N 1
ATOM 709 C CA . GLY A 1 90 ? -17.268 3.807 12.084 1.00 94.00 90 GLY A CA 1
ATOM 710 C C . GLY A 1 90 ? -17.251 2.297 12.341 1.00 94.00 90 GLY A C 1
ATOM 711 O O . GLY A 1 90 ? -18.285 1.636 12.501 1.00 94.00 90 GLY A O 1
ATOM 712 N N . GLY A 1 91 ? -16.045 1.749 12.441 1.00 93.81 91 GLY A N 1
ATOM 713 C CA . GLY A 1 91 ? -15.771 0.405 12.935 1.00 93.81 91 GLY A CA 1
ATOM 714 C C . GLY A 1 91 ? -14.995 0.427 14.248 1.00 93.81 91 GLY A C 1
ATOM 715 O O . GLY A 1 91 ? -14.757 1.476 14.848 1.00 93.81 91 GLY A O 1
ATOM 716 N N . ILE A 1 92 ? -14.581 -0.758 14.680 1.00 92.12 92 ILE A N 1
ATOM 717 C CA . ILE A 1 92 ? -13.677 -0.953 15.811 1.00 92.12 92 ILE A CA 1
ATOM 718 C C . ILE A 1 92 ? -12.477 -1.790 15.377 1.00 92.12 92 ILE A C 1
ATOM 720 O O . ILE A 1 92 ? -12.608 -2.698 14.555 1.00 92.12 92 ILE A O 1
ATOM 724 N N . ARG A 1 93 ? -11.312 -1.507 15.954 1.00 93.94 93 ARG A N 1
ATOM 725 C CA . ARG A 1 93 ? -10.126 -2.361 15.848 1.00 93.94 93 ARG A CA 1
ATOM 726 C C . ARG A 1 93 ? -9.599 -2.712 17.225 1.00 93.94 93 ARG A C 1
ATOM 728 O O . ARG A 1 93 ? -9.870 -2.012 18.201 1.00 93.94 93 ARG A O 1
ATOM 735 N N . THR A 1 94 ? -8.876 -3.823 17.310 1.00 91.44 94 THR A N 1
ATOM 736 C CA . THR A 1 94 ? -8.412 -4.390 18.580 1.00 91.44 94 THR A CA 1
ATOM 737 C C . THR A 1 94 ? -6.931 -4.736 18.532 1.00 91.44 94 THR A C 1
ATOM 739 O O . THR A 1 94 ? -6.407 -5.056 17.472 1.00 91.44 94 THR A O 1
ATOM 742 N N . ARG A 1 95 ? -6.240 -4.675 19.669 1.00 88.50 95 ARG A N 1
ATOM 743 C CA . ARG A 1 95 ? -4.874 -5.202 19.826 1.00 88.50 95 ARG A CA 1
ATOM 744 C C . ARG A 1 95 ? -4.731 -5.875 21.174 1.00 88.50 95 ARG A C 1
ATOM 746 O O . ARG A 1 95 ? -5.470 -5.551 22.103 1.00 88.50 95 ARG A O 1
ATOM 753 N N . SER A 1 96 ? -3.766 -6.773 21.311 1.00 86.62 96 SER A N 1
ATOM 754 C CA . SER A 1 96 ? -3.547 -7.503 22.559 1.00 86.62 96 SER A CA 1
ATOM 755 C C . SER A 1 96 ? -2.094 -7.503 22.995 1.00 86.62 96 SER A C 1
ATOM 757 O O . SER A 1 96 ? -1.198 -7.486 22.154 1.00 86.62 96 SER A O 1
ATOM 759 N N . HIS A 1 97 ? -1.861 -7.595 24.302 1.00 82.19 97 HIS A N 1
ATOM 760 C CA . HIS A 1 97 ? -0.551 -7.931 24.847 1.00 82.19 97 HIS A CA 1
ATOM 761 C C . HIS A 1 97 ? -0.651 -9.052 25.881 1.00 82.19 97 HIS A C 1
ATOM 763 O O . HIS A 1 97 ? -1.646 -9.179 26.603 1.00 82.19 97 HIS A O 1
ATOM 769 N N . LEU A 1 98 ? 0.402 -9.868 25.934 1.00 71.38 98 LEU A N 1
ATOM 770 C CA . LEU A 1 98 ? 0.585 -10.875 26.969 1.00 71.38 98 LEU A CA 1
ATOM 771 C C . LEU A 1 98 ? 1.095 -10.182 28.227 1.00 71.38 98 LEU A C 1
ATOM 773 O O . LEU A 1 98 ? 2.125 -9.506 28.210 1.00 71.38 98 LEU A O 1
ATOM 777 N N . HIS A 1 99 ?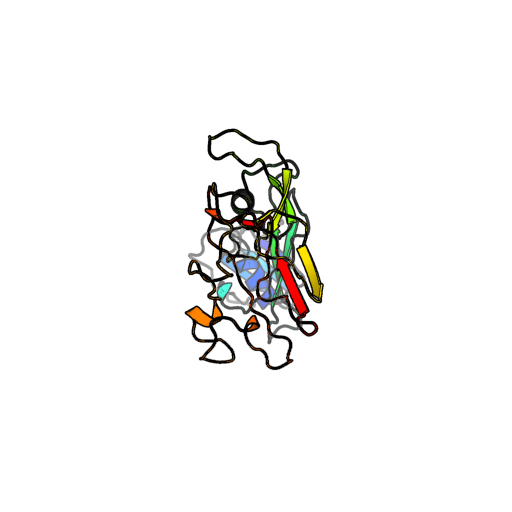 0.375 -10.356 29.328 1.00 65.62 99 HIS A N 1
ATOM 778 C CA . HIS A 1 99 ? 0.807 -9.857 30.621 1.00 65.62 99 HIS A CA 1
ATOM 779 C C . HIS A 1 99 ? 1.302 -11.033 31.464 1.00 65.62 99 HIS A C 1
ATOM 781 O O . HIS A 1 99 ? 0.512 -11.885 31.853 1.00 65.62 99 HIS A O 1
ATOM 787 N N . ALA A 1 100 ? 2.601 -11.066 31.783 1.00 57.31 100 ALA A N 1
ATOM 788 C CA . ALA A 1 100 ? 3.257 -12.204 32.446 1.00 57.31 100 ALA A CA 1
ATOM 789 C C . ALA A 1 100 ? 2.602 -12.641 33.775 1.00 57.31 100 ALA A C 1
ATOM 791 O O . ALA A 1 100 ? 2.728 -13.793 34.174 1.00 57.31 100 ALA A O 1
ATOM 792 N N . ASN A 1 101 ? 1.876 -11.734 34.440 1.00 55.00 101 ASN A N 1
ATOM 793 C CA . ASN A 1 101 ? 1.249 -11.969 35.745 1.00 55.00 101 ASN A CA 1
ATOM 794 C C . ASN A 1 101 ? -0.291 -12.065 35.701 1.00 55.00 101 ASN A C 1
ATOM 796 O O . ASN A 1 101 ? -0.934 -11.986 36.746 1.00 55.00 101 ASN A O 1
ATOM 800 N N . VAL A 1 102 ? -0.906 -12.170 34.516 1.00 56.28 102 VAL A N 1
ATOM 801 C CA . VAL A 1 102 ? -2.357 -12.389 34.363 1.00 56.28 102 VAL A CA 1
ATOM 802 C C . VAL A 1 102 ? -2.571 -13.584 33.437 1.00 56.28 102 VAL A C 1
ATOM 804 O O . VAL A 1 102 ? -1.991 -13.646 32.360 1.00 56.28 102 VAL A O 1
ATOM 807 N N . ALA A 1 103 ? -3.414 -14.535 33.845 1.00 48.44 103 ALA A N 1
ATOM 808 C CA . ALA A 1 103 ? -3.859 -15.600 32.955 1.00 48.44 103 ALA A CA 1
ATOM 809 C C . ALA A 1 103 ? -4.771 -14.994 31.873 1.00 48.44 103 ALA A C 1
ATOM 811 O O . ALA A 1 103 ? -5.939 -14.708 32.131 1.00 48.44 103 ALA A O 1
ATOM 812 N N . GLY A 1 104 ? -4.217 -14.755 30.684 1.00 60.84 104 GLY A N 1
ATOM 813 C CA . GLY A 1 104 ? -4.944 -14.257 29.516 1.00 60.84 104 GLY A CA 1
ATOM 814 C C . GLY A 1 104 ? -4.356 -12.985 28.904 1.00 60.84 104 GLY A C 1
ATOM 815 O O . GLY A 1 104 ? -3.575 -12.260 29.521 1.00 60.84 104 GLY A O 1
ATOM 816 N N . ASN A 1 105 ? -4.753 -12.719 27.661 1.00 68.75 105 ASN A N 1
ATOM 817 C CA . ASN A 1 105 ? -4.355 -11.522 26.927 1.00 68.75 105 ASN A CA 1
ATOM 818 C C . ASN A 1 105 ? -5.171 -10.313 27.386 1.00 68.75 105 ASN A C 1
ATOM 820 O O . ASN A 1 105 ? -6.400 -10.373 27.448 1.00 68.75 105 ASN A O 1
ATOM 824 N N . VAL A 1 106 ? -4.500 -9.190 27.637 1.00 76.50 106 VAL A N 1
ATOM 825 C CA . VAL A 1 106 ? -5.181 -7.903 27.811 1.00 76.50 106 VAL A CA 1
ATOM 826 C C . VAL A 1 106 ? -5.424 -7.314 26.425 1.00 76.50 106 VAL A C 1
ATOM 828 O O . VAL A 1 106 ? -4.490 -7.195 25.631 1.00 76.50 106 VAL A O 1
ATOM 831 N N . THR A 1 107 ? -6.674 -6.957 26.132 1.00 82.38 107 THR A N 1
ATOM 832 C CA . THR A 1 107 ? -7.103 -6.416 24.836 1.00 82.38 107 THR A CA 1
ATOM 833 C C . THR A 1 107 ? -7.483 -4.939 24.938 1.00 82.38 107 THR A C 1
ATOM 835 O O . THR A 1 107 ? -8.283 -4.566 25.799 1.00 82.38 107 THR A O 1
ATOM 838 N N . SER A 1 108 ? -6.964 -4.128 24.018 1.00 81.19 108 SER A N 1
ATOM 839 C CA . SER A 1 108 ? -7.371 -2.740 23.779 1.00 81.19 108 SER A CA 1
ATOM 840 C C . SER A 1 108 ? -8.304 -2.670 22.573 1.00 81.19 108 SER A C 1
ATOM 842 O O . SER A 1 108 ? -8.141 -3.447 21.631 1.00 81.19 108 SER A O 1
ATOM 844 N N . VAL A 1 109 ? -9.258 -1.738 22.595 1.00 84.00 109 VAL A N 1
ATOM 845 C CA . VAL A 1 109 ? -10.234 -1.504 21.522 1.00 84.00 109 VAL A CA 1
ATOM 846 C C . VAL A 1 109 ? -10.312 -0.009 21.250 1.00 84.00 109 VAL A C 1
ATOM 848 O O . VAL A 1 109 ? -10.394 0.773 22.195 1.00 84.00 109 VAL A O 1
ATOM 851 N N . GLU A 1 110 ? -10.340 0.383 19.980 1.00 86.69 110 GLU A N 1
ATOM 852 C CA . GLU A 1 110 ? -10.581 1.771 19.579 1.00 86.69 110 GLU A CA 1
ATOM 853 C C . GLU A 1 110 ? -11.461 1.864 18.330 1.00 86.69 110 GLU A C 1
ATOM 855 O O . GLU A 1 110 ? -11.594 0.898 17.574 1.00 86.69 110 GLU A O 1
ATOM 860 N N . GLY A 1 111 ? -12.083 3.029 18.139 1.00 90.56 111 GLY A N 1
ATOM 861 C CA . GLY A 1 111 ? -12.863 3.332 16.942 1.00 90.56 111 GLY A CA 1
ATOM 862 C C . GLY A 1 111 ? -11.966 3.619 15.737 1.00 90.56 111 GLY A C 1
ATOM 863 O O . GLY A 1 111 ? -10.885 4.185 15.880 1.00 90.56 111 GLY A O 1
ATOM 864 N N . CYS A 1 112 ? -12.425 3.250 14.546 1.00 94.88 112 CYS A N 1
ATOM 865 C CA . CYS A 1 112 ? -11.710 3.448 13.285 1.00 94.88 112 CYS A CA 1
ATOM 866 C C . CYS A 1 112 ? -12.675 3.792 12.145 1.00 94.88 112 CYS A C 1
ATOM 868 O O . CYS A 1 112 ? -13.876 3.550 12.249 1.00 94.88 112 CYS A O 1
ATOM 870 N N . HIS A 1 113 ? -12.145 4.363 11.061 1.00 95.44 113 HIS A N 1
ATOM 871 C CA . HIS A 1 113 ? -12.888 4.667 9.831 1.00 95.44 113 HIS A CA 1
ATOM 872 C C . HIS A 1 113 ? -14.162 5.500 10.048 1.00 95.44 113 HIS A C 1
ATOM 874 O O . HIS A 1 113 ? -15.246 5.168 9.566 1.00 95.44 113 HIS A O 1
ATOM 880 N N . ASN A 1 114 ? -14.032 6.591 10.808 1.00 93.50 114 ASN A N 1
ATOM 881 C CA . ASN A 1 114 ? -15.134 7.499 11.132 1.00 93.50 114 ASN A CA 1
ATOM 882 C C . ASN A 1 114 ? -15.389 8.529 10.011 1.00 93.50 114 ASN A C 1
ATOM 884 O O . ASN A 1 114 ? -15.329 9.735 10.237 1.00 93.50 114 ASN A O 1
ATOM 888 N N . PHE A 1 115 ? -15.634 8.031 8.801 1.00 94.44 115 PHE A N 1
ATOM 889 C CA . PHE A 1 115 ? -15.975 8.793 7.596 1.00 94.44 115 PHE A CA 1
ATOM 890 C C . PHE A 1 115 ? -17.131 8.105 6.855 1.00 94.44 115 PHE A C 1
ATOM 892 O O . PHE A 1 115 ? -17.402 6.921 7.078 1.00 94.44 115 PHE A O 1
ATOM 899 N N . GLY A 1 116 ? -17.834 8.835 5.990 1.00 94.94 116 GLY A N 1
ATOM 900 C CA . GLY A 1 116 ? -18.960 8.303 5.220 1.00 94.94 116 GLY A CA 1
ATOM 901 C C . GLY A 1 116 ? -18.516 7.357 4.101 1.00 94.94 116 GLY A C 1
ATOM 902 O O . GLY A 1 116 ? -17.465 7.550 3.497 1.00 94.94 116 GLY A O 1
ATOM 903 N N . CYS A 1 117 ? -19.328 6.348 3.767 1.00 92.62 117 CYS A N 1
ATOM 904 C CA . CYS A 1 117 ? -19.014 5.427 2.660 1.00 92.62 117 CYS A CA 1
ATOM 905 C C . CYS A 1 117 ? -19.019 6.101 1.276 1.00 92.62 117 CYS A C 1
ATOM 907 O O . CYS A 1 117 ? -18.419 5.579 0.342 1.00 92.62 117 CYS A O 1
ATOM 909 N N . ASN A 1 118 ? -19.687 7.253 1.159 1.00 91.38 118 ASN A N 1
ATOM 910 C CA . ASN A 1 118 ? -19.742 8.071 -0.056 1.00 91.38 118 ASN A CA 1
ATOM 911 C C . ASN A 1 118 ? -18.831 9.303 0.024 1.00 91.38 118 ASN A C 1
ATOM 913 O O . ASN A 1 118 ? -18.901 10.170 -0.847 1.00 91.38 118 ASN A O 1
ATOM 917 N N . ASP A 1 119 ? -18.019 9.417 1.079 1.00 93.94 119 ASP A N 1
ATOM 918 C CA . ASP A 1 119 ? -17.041 10.492 1.151 1.00 93.94 119 ASP A CA 1
ATOM 919 C C . ASP A 1 119 ? -16.019 10.331 0.023 1.00 93.94 119 ASP A C 1
ATOM 921 O O . ASP A 1 119 ? -15.784 9.241 -0.500 1.00 93.94 119 ASP A O 1
ATOM 925 N N . ILE A 1 120 ? -15.398 11.446 -0.341 1.00 93.88 120 ILE A N 1
ATOM 926 C CA . ILE A 1 120 ? -14.398 11.505 -1.400 1.00 93.88 120 ILE A CA 1
ATOM 927 C C . ILE A 1 120 ? -13.174 12.284 -0.926 1.00 93.88 120 ILE A C 1
ATOM 929 O O . ILE A 1 120 ? -13.286 13.157 -0.057 1.00 93.88 120 ILE A O 1
ATOM 933 N N . ALA A 1 121 ? -12.001 11.966 -1.462 1.00 93.62 121 ALA A N 1
ATOM 934 C CA . ALA A 1 121 ? -10.761 12.697 -1.210 1.00 93.62 121 ALA A CA 1
ATOM 935 C C . ALA A 1 121 ? -9.996 12.923 -2.520 1.00 93.62 121 ALA A C 1
ATOM 937 O O . ALA A 1 121 ? -10.245 12.239 -3.505 1.00 93.62 121 ALA A O 1
ATOM 938 N N . LEU A 1 122 ? -9.047 13.859 -2.538 1.00 92.44 122 LEU A N 1
ATOM 939 C CA . LEU A 1 122 ? -8.253 14.140 -3.743 1.00 92.44 122 LEU A CA 1
ATOM 940 C C . LEU A 1 122 ? -7.319 12.976 -4.115 1.00 92.44 122 LEU A C 1
ATOM 942 O O . LEU A 1 122 ? -7.082 12.701 -5.287 1.00 92.44 122 LEU A O 1
ATOM 946 N N . ASN A 1 123 ? -6.783 12.296 -3.103 1.00 92.31 123 ASN A N 1
ATOM 947 C CA . ASN A 1 123 ? -5.841 11.188 -3.220 1.00 92.31 123 ASN A CA 1
ATOM 948 C C . ASN A 1 123 ? -5.850 10.362 -1.917 1.00 92.31 123 ASN A C 1
ATOM 950 O O . ASN A 1 123 ? -6.626 10.634 -0.992 1.00 92.31 123 ASN A O 1
ATOM 954 N N . CYS A 1 124 ? -4.984 9.354 -1.823 1.00 95.12 124 CYS A N 1
ATOM 955 C CA . CYS A 1 124 ? -4.911 8.492 -0.644 1.00 95.12 124 CYS A CA 1
ATOM 956 C C . CYS A 1 124 ? -4.347 9.184 0.610 1.00 95.12 124 CYS A C 1
ATOM 958 O O . CYS A 1 124 ? -4.788 8.851 1.709 1.00 95.12 124 CYS A O 1
ATOM 960 N N . ASN A 1 125 ? -3.495 10.207 0.477 1.00 93.62 125 ASN A N 1
ATOM 961 C CA . ASN A 1 125 ? -3.088 11.039 1.618 1.00 93.62 125 ASN A CA 1
ATOM 962 C C . ASN A 1 125 ? -4.287 11.834 2.175 1.00 93.62 125 ASN A C 1
ATOM 964 O O . ASN A 1 125 ? -4.519 11.906 3.382 1.00 93.62 125 ASN A O 1
ATOM 968 N N . GLY A 1 126 ? -5.157 12.333 1.292 1.00 93.75 126 GLY A N 1
ATOM 969 C CA . GLY A 1 126 ? -6.443 12.919 1.668 1.00 93.75 126 GLY A CA 1
ATOM 970 C C . GLY A 1 126 ? -7.330 11.937 2.442 1.00 93.75 126 GLY A C 1
ATOM 971 O O . GLY A 1 126 ? -7.938 12.304 3.445 1.00 93.75 126 GLY A O 1
ATOM 972 N N . TRP A 1 127 ? -7.360 10.662 2.057 1.00 95.06 127 TRP A N 1
ATOM 973 C CA . TRP A 1 127 ? -8.052 9.638 2.845 1.00 95.06 127 TRP A CA 1
ATOM 974 C C . TRP A 1 127 ? -7.384 9.355 4.191 1.00 95.06 127 TRP A C 1
ATOM 976 O O . TRP A 1 127 ? 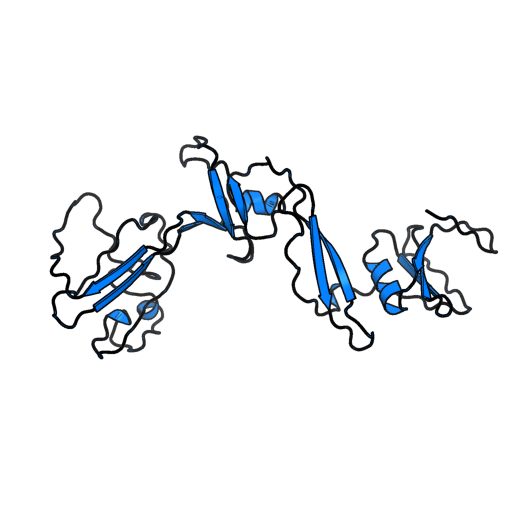-8.084 9.175 5.192 1.00 95.06 127 TRP A O 1
ATOM 986 N N . LYS A 1 128 ? -6.049 9.365 4.248 1.00 93.38 128 LYS A N 1
ATOM 987 C CA . LYS A 1 128 ? -5.307 9.214 5.501 1.00 93.38 128 LYS A CA 1
ATOM 988 C C . LYS A 1 128 ? -5.689 10.300 6.504 1.00 93.38 128 LYS A C 1
ATOM 990 O O . LYS A 1 128 ? -6.006 9.988 7.651 1.00 93.38 128 LYS A O 1
ATOM 995 N N . THR A 1 129 ? -5.743 11.558 6.064 1.00 92.25 129 THR A N 1
ATOM 996 C CA . THR A 1 129 ? -6.165 12.689 6.915 1.00 92.25 129 THR A CA 1
ATOM 997 C C . THR A 1 129 ? -7.626 12.587 7.365 1.00 92.25 129 THR A C 1
ATOM 999 O O . THR A 1 129 ? -7.951 12.994 8.479 1.00 92.25 129 THR A O 1
ATOM 1002 N N . LYS A 1 130 ? -8.498 11.963 6.560 1.00 93.12 130 LYS A N 1
ATOM 1003 C CA . LYS A 1 130 ? -9.885 11.628 6.934 1.00 93.12 130 LYS A CA 1
ATOM 1004 C C . LYS A 1 130 ? -10.012 10.449 7.906 1.00 93.12 130 LYS A C 1
ATOM 1006 O O . LYS A 1 130 ? -11.112 10.158 8.370 1.00 93.12 130 LYS A O 1
ATOM 1011 N N . GLY A 1 131 ? -8.912 9.778 8.244 1.00 93.38 131 GLY A N 1
ATOM 1012 C CA . GLY A 1 131 ? -8.899 8.671 9.197 1.00 93.38 131 GLY A CA 1
ATOM 1013 C C . GLY A 1 131 ? -9.103 7.295 8.567 1.00 93.38 131 GLY A C 1
ATOM 1014 O O . GLY A 1 131 ? -9.544 6.382 9.269 1.00 93.38 131 GLY A O 1
ATOM 1015 N N . LEU A 1 132 ? -8.794 7.125 7.276 1.00 95.25 132 LEU A N 1
ATOM 1016 C CA . LEU A 1 132 ? -8.603 5.800 6.682 1.00 95.25 132 LEU A CA 1
ATOM 1017 C C . LEU A 1 132 ? -7.287 5.201 7.194 1.00 95.25 132 LEU A C 1
ATOM 1019 O O . LEU A 1 132 ? -6.223 5.803 7.055 1.00 95.25 132 LEU A O 1
ATOM 1023 N N . LEU A 1 133 ? -7.377 4.047 7.856 1.00 94.38 133 LEU A N 1
ATOM 1024 C CA . LEU A 1 133 ? -6.260 3.423 8.568 1.00 94.38 133 LEU A CA 1
ATOM 1025 C C . LEU A 1 133 ? -5.745 2.175 7.860 1.00 94.38 133 LEU A C 1
ATOM 1027 O O . LEU A 1 133 ? -4.544 1.931 7.908 1.00 94.38 133 LEU A O 1
ATOM 1031 N N . ASP A 1 134 ? -6.636 1.410 7.232 1.00 95.69 134 ASP A N 1
ATOM 1032 C CA . ASP A 1 134 ? -6.291 0.167 6.548 1.00 95.69 134 ASP A CA 1
ATOM 1033 C C . ASP A 1 134 ? -6.192 0.372 5.034 1.00 95.69 134 ASP A C 1
ATOM 1035 O O . ASP A 1 134 ? -6.946 1.155 4.449 1.00 95.69 134 ASP A O 1
ATOM 1039 N N . SER A 1 135 ? -5.299 -0.379 4.385 1.00 95.50 135 SER A N 1
ATOM 1040 C CA . SER A 1 135 ? -5.205 -0.392 2.927 1.00 95.50 135 SER A CA 1
ATOM 1041 C C . SER A 1 135 ? -6.488 -0.950 2.306 1.00 95.50 135 SER A C 1
ATOM 1043 O O . SER A 1 135 ? -6.924 -2.060 2.633 1.00 95.50 135 SER A O 1
ATOM 1045 N N . GLN A 1 136 ? -7.103 -0.181 1.408 1.00 93.75 136 GLN A N 1
ATOM 1046 C CA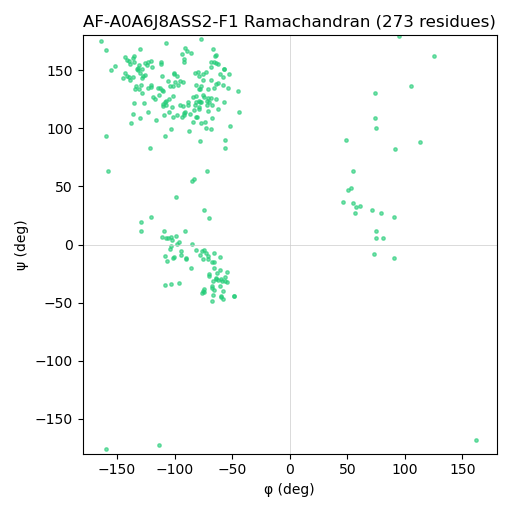 . GLN A 1 136 ? -8.346 -0.551 0.730 1.00 93.75 136 GLN A CA 1
ATOM 1047 C C . GLN A 1 136 ? -8.548 0.248 -0.558 1.00 93.75 136 GLN A C 1
ATOM 1049 O O . GLN A 1 136 ? -7.898 1.265 -0.800 1.00 93.75 136 GLN A O 1
ATOM 1054 N N . THR A 1 137 ? -9.505 -0.184 -1.376 1.00 94.19 137 THR A N 1
ATOM 1055 C CA . THR A 1 137 ? -9.989 0.626 -2.494 1.00 94.19 137 THR A CA 1
ATOM 1056 C C . THR A 1 137 ? -10.880 1.757 -1.980 1.00 94.19 137 THR A C 1
ATOM 1058 O O . THR A 1 137 ? -11.847 1.502 -1.264 1.00 94.19 137 THR A O 1
ATOM 1061 N N . ALA A 1 138 ? -10.580 2.996 -2.364 1.00 94.06 138 ALA A N 1
ATOM 1062 C CA . ALA A 1 138 ? -11.319 4.191 -1.971 1.00 94.06 138 ALA A CA 1
ATOM 1063 C C . ALA A 1 138 ? -11.650 5.064 -3.191 1.00 94.06 138 ALA A C 1
ATOM 1065 O O . ALA A 1 138 ? -10.976 4.993 -4.220 1.00 94.06 138 ALA A O 1
ATOM 1066 N N . LEU A 1 139 ? -12.713 5.865 -3.087 1.00 94.94 139 LEU A N 1
ATOM 1067 C CA . LEU A 1 139 ? -13.109 6.796 -4.141 1.00 94.94 139 LEU A CA 1
ATOM 1068 C C . LEU A 1 139 ? -12.259 8.064 -4.039 1.00 94.94 139 LEU A C 1
ATOM 1070 O O . LEU A 1 139 ? -12.246 8.717 -2.993 1.00 94.94 139 LEU A O 1
ATOM 1074 N N . ILE A 1 140 ? -11.548 8.412 -5.107 1.00 93.81 140 ILE A N 1
ATOM 1075 C CA . ILE A 1 140 ? -10.788 9.660 -5.188 1.00 93.81 140 ILE A CA 1
ATOM 1076 C C . ILE A 1 140 ? -11.286 10.534 -6.332 1.00 93.81 140 ILE A C 1
ATOM 1078 O O . ILE A 1 140 ? -11.772 10.023 -7.337 1.00 93.81 140 ILE A O 1
ATOM 1082 N N . GLU A 1 141 ? -11.118 11.843 -6.193 1.00 92.56 141 GLU A N 1
ATOM 1083 C CA . GLU A 1 141 ? -11.362 12.828 -7.247 1.00 92.56 141 GLU A CA 1
ATOM 1084 C C . GLU A 1 141 ? -10.076 13.616 -7.512 1.00 92.56 141 GLU A C 1
ATOM 1086 O O . GLU A 1 141 ? -9.851 14.671 -6.914 1.00 92.56 141 GLU A O 1
ATOM 1091 N N . PRO A 1 142 ? -9.172 13.070 -8.340 1.00 90.12 142 PRO A N 1
ATOM 1092 C CA . PRO A 1 142 ? -7.879 13.687 -8.564 1.00 90.12 142 PRO A CA 1
ATOM 1093 C C . PRO A 1 142 ? -8.020 15.009 -9.323 1.00 90.12 142 PRO A C 1
ATOM 1095 O O . PRO A 1 142 ? -8.932 15.212 -10.127 1.00 90.12 142 PRO A O 1
ATOM 1098 N N . MET A 1 143 ? -7.065 15.905 -9.099 1.00 86.31 143 MET A N 1
ATOM 1099 C CA . MET A 1 143 ? -6.950 17.155 -9.842 1.00 86.31 143 MET A CA 1
ATOM 1100 C C . MET A 1 143 ? -5.862 17.034 -10.902 1.00 86.31 143 MET A C 1
ATOM 1102 O O . MET A 1 143 ? -4.773 16.521 -10.645 1.00 86.31 143 MET A O 1
ATOM 1106 N N . ALA A 1 144 ? -6.149 17.528 -12.101 1.00 79.25 144 ALA A N 1
ATOM 1107 C CA . ALA A 1 144 ? -5.150 17.710 -13.138 1.00 79.25 144 ALA A CA 1
ATOM 1108 C C . ALA A 1 144 ? -4.168 18.828 -12.755 1.00 79.25 144 ALA A C 1
ATOM 1110 O O . ALA A 1 144 ? -4.498 19.745 -12.002 1.00 79.25 144 ALA A O 1
ATOM 1111 N N . SER A 1 145 ? -2.973 18.799 -13.346 1.00 77.25 145 SER A N 1
ATOM 1112 C CA . SER A 1 145 ? -1.912 19.789 -13.102 1.00 77.25 145 SER A CA 1
ATOM 1113 C C . SER A 1 145 ? -2.301 21.229 -13.458 1.00 77.25 145 SER A C 1
ATOM 1115 O O . SER A 1 145 ? -1.722 22.175 -12.938 1.00 77.25 145 SER A O 1
ATOM 1117 N N . ASN A 1 14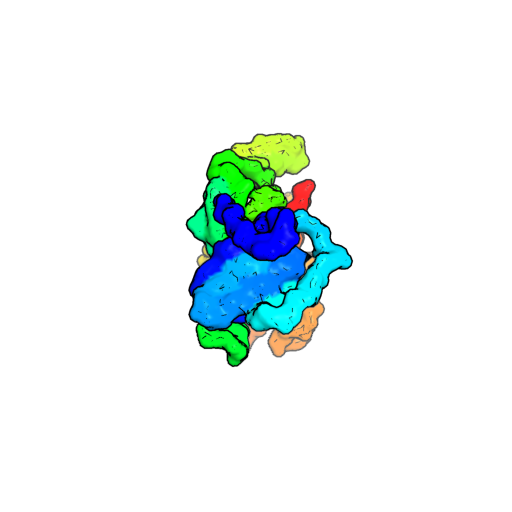6 ? -3.300 21.413 -14.321 1.00 82.56 146 ASN A N 1
ATOM 1118 C CA . ASN A 1 146 ? -3.874 22.712 -14.674 1.00 82.56 146 ASN A CA 1
ATOM 1119 C C . ASN A 1 146 ? -5.072 23.115 -13.789 1.00 82.56 146 ASN A C 1
ATOM 1121 O O . ASN A 1 146 ? -5.789 24.055 -14.128 1.00 82.56 146 ASN A O 1
ATOM 1125 N N . GLY A 1 147 ? -5.314 22.400 -12.686 1.00 82.12 147 GLY A N 1
ATOM 1126 C CA . GLY A 1 147 ? -6.397 22.667 -11.739 1.00 82.12 147 GLY A CA 1
ATOM 1127 C C . GLY A 1 147 ? -7.770 22.139 -12.161 1.00 82.12 147 GLY A C 1
ATOM 1128 O O . GLY A 1 147 ? -8.752 22.412 -11.475 1.00 82.12 147 GLY A O 1
ATOM 1129 N N . ILE A 1 148 ? -7.871 21.392 -13.266 1.00 85.56 148 ILE A N 1
ATOM 1130 C CA . ILE A 1 148 ? -9.138 20.786 -13.695 1.00 85.56 148 ILE A CA 1
ATOM 1131 C C . ILE A 1 148 ? -9.459 19.576 -12.816 1.00 85.56 148 ILE A C 1
ATOM 1133 O O . ILE A 1 148 ? -8.647 18.664 -12.673 1.00 85.56 148 ILE A O 1
ATOM 1137 N N . GLN A 1 149 ? -10.669 19.545 -12.268 1.00 85.62 149 GLN A N 1
ATOM 1138 C CA . GLN A 1 149 ? -11.188 18.396 -11.533 1.00 85.62 149 GLN A CA 1
ATOM 1139 C C . GLN A 1 149 ? -11.480 17.244 -12.499 1.00 85.62 149 GLN A C 1
ATOM 1141 O O . GLN A 1 149 ? -12.173 17.423 -13.504 1.00 85.62 149 GLN A O 1
ATOM 1146 N N . LEU A 1 150 ? -10.905 16.076 -12.218 1.00 86.62 150 LEU A N 1
ATOM 1147 C CA . LEU A 1 150 ? -11.112 14.872 -13.014 1.00 86.62 150 LEU A CA 1
ATOM 1148 C C . LEU A 1 150 ? -12.315 14.088 -12.493 1.00 86.62 150 LEU A C 1
ATOM 1150 O O . LEU A 1 150 ? -12.818 14.324 -11.399 1.00 86.62 150 LEU A O 1
ATOM 1154 N N . GLN A 1 151 ? -12.772 13.124 -13.288 1.00 90.50 151 GLN A N 1
ATOM 1155 C CA . GLN A 1 151 ? -13.833 12.223 -12.865 1.00 90.50 151 GLN A CA 1
ATOM 1156 C C . GLN A 1 151 ? -13.379 11.373 -11.671 1.00 90.50 151 GLN A C 1
ATOM 1158 O O . GLN A 1 151 ? -12.270 10.832 -11.665 1.00 90.50 151 GLN A O 1
ATOM 1163 N N . ALA A 1 152 ? -14.277 11.211 -10.699 1.00 92.44 152 ALA A N 1
ATOM 1164 C CA . ALA A 1 152 ? -14.053 10.339 -9.561 1.00 92.44 152 ALA A CA 1
ATOM 1165 C C . ALA A 1 152 ? -13.771 8.890 -9.996 1.00 92.44 152 ALA A C 1
ATOM 1167 O O . ALA A 1 152 ? -14.447 8.339 -10.871 1.00 92.44 152 ALA A O 1
ATOM 1168 N N . VAL A 1 153 ? -12.786 8.261 -9.360 1.00 92.06 153 VAL A N 1
ATOM 1169 C CA . VAL A 1 153 ? -12.324 6.908 -9.681 1.00 92.06 153 VAL A CA 1
ATOM 1170 C C . VAL A 1 153 ? -12.025 6.122 -8.409 1.00 92.06 153 VAL A C 1
ATOM 1172 O O . VAL A 1 153 ? -11.547 6.665 -7.415 1.00 92.06 153 VAL A O 1
ATOM 1175 N N . HIS A 1 154 ? -12.313 4.822 -8.435 1.00 92.31 154 HIS A N 1
ATOM 1176 C CA . HIS A 1 154 ? -11.890 3.909 -7.379 1.00 92.31 154 HIS A CA 1
ATOM 1177 C C . HIS A 1 154 ? -10.413 3.563 -7.553 1.00 92.31 154 HIS A C 1
ATOM 1179 O O . HIS A 1 154 ? -10.021 3.026 -8.589 1.00 92.31 154 HIS A O 1
ATOM 1185 N N . ILE A 1 155 ? -9.611 3.829 -6.525 1.00 92.69 155 ILE A N 1
ATOM 1186 C CA . ILE A 1 155 ? -8.182 3.522 -6.514 1.00 92.69 155 ILE A CA 1
ATOM 1187 C C . ILE A 1 155 ? -7.797 2.734 -5.271 1.00 92.69 155 ILE A C 1
ATOM 1189 O O . ILE A 1 155 ? -8.433 2.871 -4.227 1.00 92.69 155 ILE A O 1
ATOM 1193 N N . TYR A 1 156 ? -6.766 1.898 -5.372 1.00 94.12 156 TYR A N 1
ATOM 1194 C CA . TYR A 1 156 ? -6.197 1.248 -4.200 1.00 94.12 156 TYR A CA 1
ATOM 1195 C C . TYR A 1 156 ? -5.319 2.244 -3.437 1.00 94.12 156 TYR A C 1
ATOM 1197 O O . TYR A 1 156 ? -4.379 2.813 -3.996 1.00 94.12 156 TYR A O 1
ATOM 1205 N N . CYS A 1 157 ? -5.655 2.451 -2.168 1.00 94.81 157 CYS A N 1
ATOM 1206 C CA . CYS A 1 157 ? -4.864 3.224 -1.231 1.00 94.81 157 CYS A CA 1
ATOM 1207 C C . CYS A 1 157 ? -4.100 2.276 -0.321 1.00 94.81 157 CYS A C 1
ATOM 1209 O O . CYS A 1 157 ? -4.719 1.519 0.429 1.00 94.81 157 CYS A O 1
ATOM 1211 N N . ASP A 1 158 ? -2.775 2.347 -0.363 1.00 95.19 158 ASP A N 1
ATOM 1212 C CA . ASP A 1 158 ? -1.931 1.624 0.573 1.00 95.19 158 ASP A CA 1
ATOM 1213 C C . ASP A 1 158 ? -1.617 2.497 1.791 1.00 95.19 158 ASP A C 1
ATOM 1215 O O . ASP A 1 158 ? -0.957 3.531 1.688 1.00 95.19 158 ASP A O 1
ATOM 1219 N N . MET A 1 159 ? -2.130 2.097 2.950 1.00 94.12 159 MET A N 1
ATOM 1220 C CA . MET A 1 159 ? -1.973 2.814 4.216 1.00 94.12 159 MET A CA 1
ATOM 1221 C C . MET A 1 159 ? -0.819 2.285 5.071 1.00 94.12 159 MET A C 1
ATOM 1223 O O . MET A 1 159 ? -0.618 2.784 6.181 1.00 94.12 159 MET A O 1
ATOM 1227 N N . GLU A 1 160 ? -0.079 1.293 4.578 1.00 92.19 160 GLU A N 1
ATOM 1228 C CA . GLU A 1 160 ? 1.053 0.664 5.260 1.00 92.19 160 GLU A CA 1
ATOM 1229 C C . GLU A 1 160 ? 2.391 1.162 4.689 1.00 92.19 160 GLU A C 1
ATOM 1231 O O . GLU A 1 160 ? 3.354 1.339 5.438 1.00 92.19 160 GLU A O 1
ATOM 1236 N N . MET A 1 161 ? 2.437 1.453 3.385 1.00 87.56 161 MET A N 1
ATOM 1237 C CA . MET A 1 161 ? 3.618 1.989 2.703 1.00 87.56 161 MET A CA 1
ATOM 1238 C C . MET A 1 161 ? 4.003 3.405 3.163 1.00 87.56 161 MET A C 1
ATOM 1240 O O . MET A 1 161 ? 3.177 4.166 3.674 1.00 87.56 161 MET A O 1
ATOM 1244 N N . GLU A 1 162 ? 5.280 3.760 2.973 1.00 86.69 162 GLU A N 1
ATOM 1245 C CA . GLU A 1 162 ? 5.837 5.091 3.269 1.00 86.69 162 GLU A CA 1
ATOM 1246 C C . GLU A 1 162 ? 5.495 5.597 4.681 1.00 86.69 162 GLU A C 1
ATOM 1248 O O . GLU A 1 162 ? 5.024 6.716 4.875 1.00 86.69 162 GLU A O 1
ATOM 1253 N N . ASN A 1 163 ? 5.677 4.743 5.697 1.00 87.00 163 ASN A N 1
ATOM 1254 C CA . ASN A 1 163 ? 5.331 5.035 7.097 1.00 87.00 163 ASN A CA 1
ATOM 1255 C C . ASN A 1 163 ? 3.851 5.421 7.306 1.00 87.00 163 ASN A C 1
ATOM 1257 O O . ASN A 1 163 ? 3.497 6.122 8.257 1.00 87.00 163 ASN A O 1
ATOM 1261 N N . GLY A 1 164 ? 2.977 4.941 6.422 1.00 86.12 164 GLY A N 1
ATOM 1262 C CA . GLY A 1 164 ? 1.536 5.095 6.500 1.00 86.12 164 GLY A CA 1
ATOM 1263 C C . GLY A 1 164 ? 0.999 6.448 6.045 1.00 86.12 164 GLY A C 1
ATOM 1264 O O . GLY A 1 164 ? -0.068 6.839 6.517 1.00 86.12 164 GLY A O 1
ATOM 1265 N N . VAL A 1 165 ? 1.691 7.153 5.145 1.00 88.75 165 VAL A N 1
ATOM 1266 C CA . VAL A 1 165 ? 1.222 8.420 4.540 1.00 88.75 165 VAL A CA 1
ATOM 1267 C C . VAL A 1 165 ? -0.054 8.233 3.701 1.00 88.75 165 VAL A C 1
ATOM 1269 O O . VAL A 1 165 ? -0.843 9.160 3.565 1.00 88.75 165 VAL A O 1
ATOM 1272 N N . GLY A 1 166 ? -0.322 7.029 3.194 1.00 92.06 166 GLY A N 1
ATOM 1273 C CA . GLY A 1 166 ? -1.447 6.777 2.292 1.00 92.06 166 GLY A CA 1
ATOM 1274 C C . GLY A 1 166 ? -1.017 6.942 0.841 1.00 92.06 166 GLY A C 1
ATOM 1275 O O . GLY A 1 166 ? -1.217 7.985 0.219 1.00 92.06 166 GLY A O 1
ATOM 1276 N N . VAL A 1 167 ? -0.417 5.887 0.303 1.00 94.56 167 VAL A N 1
ATOM 1277 C CA . VAL A 1 167 ? 0.122 5.828 -1.054 1.00 94.56 167 VAL A CA 1
ATOM 1278 C C . VAL A 1 167 ? -1.004 5.533 -2.039 1.00 94.56 167 VAL A C 1
ATOM 1280 O O . VAL A 1 167 ? -1.766 4.579 -1.882 1.00 94.56 167 VAL A O 1
ATOM 1283 N N . THR A 1 168 ? -1.116 6.366 -3.069 1.00 94.44 168 THR A N 1
ATOM 1284 C CA . THR A 1 168 ? -2.029 6.158 -4.195 1.00 94.44 168 THR A CA 1
ATOM 1285 C C . THR A 1 168 ? -1.372 5.222 -5.193 1.00 94.44 168 THR A C 1
ATOM 1287 O O . THR A 1 168 ? -0.347 5.570 -5.776 1.00 94.44 168 THR A O 1
ATOM 1290 N N . VAL A 1 169 ? -1.957 4.042 -5.393 1.00 92.88 169 VAL A N 1
ATOM 1291 C CA . VAL A 1 169 ? -1.396 3.012 -6.271 1.00 92.88 169 VAL A CA 1
ATOM 1292 C C . VAL A 1 169 ? -2.141 3.019 -7.605 1.00 92.88 169 VAL A C 1
ATOM 1294 O O . VAL A 1 169 ? -3.316 2.652 -7.680 1.00 92.88 169 VAL A O 1
ATOM 1297 N N . ILE A 1 170 ? -1.463 3.465 -8.663 1.00 87.88 170 ILE A N 1
ATOM 1298 C CA . ILE A 1 170 ? -2.022 3.612 -10.010 1.00 87.88 170 ILE A CA 1
ATOM 1299 C C . ILE A 1 170 ? -1.513 2.479 -10.904 1.00 87.88 170 ILE A C 1
ATOM 1301 O O . ILE A 1 170 ? -0.313 2.297 -11.099 1.00 87.88 170 ILE A O 1
ATOM 1305 N N . GLY A 1 171 ? -2.451 1.761 -11.519 1.00 75.31 171 GLY A N 1
ATOM 1306 C CA . GLY A 1 171 ? -2.165 0.656 -12.431 1.00 75.31 171 GLY A CA 1
ATOM 1307 C C . GLY A 1 171 ? -2.440 -0.696 -11.784 1.00 75.31 171 GLY A C 1
ATOM 1308 O O . GLY A 1 171 ? -2.110 -0.934 -10.628 1.00 75.31 171 GLY A O 1
ATOM 1309 N N . ASN A 1 172 ? -3.083 -1.588 -12.539 1.00 50.41 172 ASN A N 1
ATOM 1310 C CA . ASN A 1 172 ? -3.514 -2.895 -12.038 1.00 50.41 172 ASN A CA 1
ATOM 1311 C C . ASN A 1 172 ? -2.909 -4.071 -12.816 1.00 50.41 172 ASN A C 1
ATOM 1313 O O . ASN A 1 172 ? -3.490 -5.151 -12.865 1.00 50.41 172 ASN A O 1
ATOM 1317 N N . GLN A 1 173 ? -1.771 -3.881 -13.483 1.00 51.00 173 GLN A N 1
ATOM 1318 C CA . GLN A 1 173 ? -1.165 -4.948 -14.273 1.00 51.00 173 GLN A CA 1
ATOM 1319 C C . GLN A 1 173 ? 0.335 -4.959 -14.054 1.00 51.00 173 GLN A C 1
ATOM 1321 O O . GLN A 1 173 ? 1.073 -4.126 -14.563 1.00 51.00 173 GLN A O 1
ATOM 1326 N N . LYS A 1 174 ? 0.758 -5.945 -13.271 1.00 57.78 174 LYS A N 1
ATOM 1327 C CA . LYS A 1 174 ? 2.105 -6.491 -13.302 1.00 57.78 174 LYS A CA 1
ATOM 1328 C C . LYS A 1 174 ? 2.424 -6.847 -14.759 1.00 57.78 174 LYS A C 1
ATOM 1330 O O . LYS A 1 174 ? 1.935 -7.868 -15.238 1.00 57.78 174 LYS A O 1
ATOM 1335 N N . TRP A 1 175 ? 3.195 -6.023 -15.467 1.00 59.00 175 TRP A N 1
ATOM 1336 C CA . TRP A 1 175 ? 3.663 -6.387 -16.806 1.00 59.00 175 TRP A CA 1
ATOM 1337 C C . TRP A 1 175 ? 4.810 -7.372 -16.636 1.00 59.00 175 TRP A C 1
ATOM 1339 O O . TRP A 1 175 ? 5.906 -6.994 -16.226 1.00 59.00 175 TRP A O 1
ATOM 1349 N N . ASN A 1 176 ? 4.533 -8.649 -16.891 1.00 61.41 176 ASN A N 1
ATOM 1350 C CA . ASN A 1 176 ? 5.518 -9.716 -16.870 1.00 61.41 176 ASN A CA 1
ATOM 1351 C C . ASN A 1 176 ? 5.782 -10.193 -18.298 1.00 61.41 176 ASN A C 1
ATOM 1353 O O . ASN A 1 176 ? 4.947 -10.837 -18.925 1.00 61.41 176 ASN A O 1
ATOM 1357 N N . THR A 1 177 ? 6.978 -9.929 -18.806 1.00 67.31 177 THR A N 1
ATOM 1358 C CA . THR A 1 177 ? 7.366 -10.457 -20.114 1.00 67.31 177 THR A CA 1
ATOM 1359 C C . THR A 1 177 ? 8.576 -11.352 -19.948 1.00 67.31 177 THR A C 1
ATOM 1361 O O . THR A 1 177 ? 9.582 -10.935 -19.377 1.00 67.31 177 THR A O 1
ATOM 1364 N N . TYR A 1 178 ? 8.470 -12.574 -20.464 1.00 68.50 178 TYR A N 1
ATOM 1365 C CA . TYR A 1 178 ? 9.597 -13.473 -20.686 1.00 68.50 178 TYR A CA 1
ATOM 1366 C C . TYR A 1 178 ? 9.988 -13.406 -22.160 1.00 68.50 178 TYR A C 1
ATOM 1368 O O . TYR A 1 178 ? 9.117 -13.307 -23.030 1.00 68.50 178 TYR A O 1
ATOM 1376 N N . TRP A 1 179 ? 11.283 -13.418 -22.447 1.00 69.12 179 TRP A N 1
ATOM 1377 C CA . TRP A 1 179 ? 11.783 -13.473 -23.811 1.00 69.12 179 TRP A CA 1
ATOM 1378 C C . TRP A 1 179 ? 13.015 -14.370 -23.907 1.00 69.12 179 TRP A C 1
ATOM 1380 O O . TRP A 1 179 ? 13.834 -14.425 -22.994 1.00 69.12 179 TRP A O 1
ATOM 1390 N N . THR A 1 180 ? 13.111 -15.050 -25.044 1.00 55.59 180 THR A N 1
ATOM 1391 C CA . THR A 1 180 ? 14.243 -15.855 -25.503 1.00 55.59 180 THR A CA 1
ATOM 1392 C C . THR A 1 180 ? 14.591 -15.331 -26.889 1.00 55.59 180 THR A C 1
ATOM 1394 O O . THR A 1 180 ? 13.708 -15.287 -27.743 1.00 55.59 180 THR A O 1
ATOM 1397 N N . ASN A 1 181 ? 15.826 -14.862 -27.097 1.00 57.09 181 ASN A N 1
ATOM 1398 C CA . ASN A 1 181 ? 16.311 -14.329 -28.380 1.00 57.09 181 ASN A CA 1
ATOM 1399 C C . ASN A 1 181 ? 15.376 -13.281 -29.041 1.00 57.09 181 ASN A C 1
ATOM 1401 O O . ASN A 1 181 ? 14.509 -13.602 -29.862 1.00 57.09 181 ASN A O 1
ATOM 1405 N N . ARG A 1 182 ? 15.574 -11.995 -28.723 1.00 52.28 182 ARG A N 1
ATOM 1406 C CA . ARG A 1 182 ? 14.967 -10.903 -29.498 1.00 52.28 182 ARG A CA 1
ATOM 1407 C C . ARG A 1 182 ? 16.012 -10.277 -30.407 1.00 52.28 182 ARG A C 1
ATOM 1409 O O . ARG A 1 182 ? 16.697 -9.333 -30.043 1.00 52.28 182 ARG A O 1
ATOM 1416 N N . SER A 1 183 ? 16.014 -10.660 -31.678 1.00 48.69 183 SER A N 1
ATOM 1417 C CA . SER A 1 183 ? 16.632 -9.838 -32.721 1.00 48.69 183 SER A CA 1
ATOM 1418 C C . SER A 1 183 ? 15.788 -8.578 -32.991 1.00 48.69 183 SER A C 1
ATOM 1420 O O . SER A 1 183 ? 15.236 -8.402 -34.077 1.00 48.69 183 SER A O 1
ATOM 1422 N N . THR A 1 184 ? 15.624 -7.693 -32.012 1.00 44.53 184 THR A N 1
ATOM 1423 C CA . THR A 1 184 ? 15.074 -6.357 -32.255 1.00 44.53 184 THR A CA 1
ATOM 1424 C C . THR A 1 184 ? 16.195 -5.355 -32.119 1.00 44.53 184 THR A C 1
ATOM 1426 O O . THR A 1 184 ? 16.512 -4.882 -31.032 1.00 44.53 184 THR A O 1
ATOM 1429 N N . ALA A 1 185 ? 16.800 -5.053 -33.269 1.00 41.59 185 ALA A N 1
ATOM 1430 C CA . ALA A 1 185 ? 17.601 -3.860 -33.452 1.00 41.59 185 ALA A CA 1
ATOM 1431 C C . ALA A 1 185 ? 16.856 -2.662 -32.848 1.00 41.59 185 ALA A C 1
ATOM 1433 O O . ALA A 1 185 ? 15.669 -2.464 -33.117 1.00 41.59 185 ALA A O 1
ATOM 1434 N N . TYR A 1 186 ? 17.571 -1.869 -32.052 1.00 43.41 186 TYR A N 1
ATOM 1435 C CA . TYR A 1 186 ? 17.206 -0.497 -31.718 1.00 43.41 186 TYR A CA 1
ATOM 1436 C C . TYR A 1 186 ? 17.058 0.282 -33.038 1.00 43.41 186 TYR A C 1
ATOM 1438 O O . TYR A 1 186 ? 17.986 0.936 -33.507 1.00 43.41 186 TYR A O 1
ATOM 1446 N N . LEU A 1 187 ? 15.902 0.191 -33.694 1.00 38.31 187 LEU A N 1
ATOM 1447 C CA . LEU A 1 187 ? 15.491 1.223 -34.629 1.00 38.31 187 LEU A CA 1
ATOM 1448 C C . LEU A 1 187 ? 15.084 2.391 -33.745 1.00 38.31 187 LEU A C 1
ATOM 1450 O O . LEU A 1 187 ? 14.065 2.331 -33.065 1.00 38.31 187 LEU A O 1
ATOM 1454 N N . ALA A 1 188 ? 15.943 3.406 -33.694 1.00 39.53 188 ALA A N 1
ATOM 1455 C CA . ALA A 1 188 ? 15.671 4.685 -33.062 1.00 39.53 188 ALA A CA 1
ATOM 1456 C C . ALA A 1 188 ? 14.402 5.287 -33.685 1.00 39.53 188 ALA A C 1
ATOM 1458 O O . ALA A 1 188 ? 14.455 5.971 -34.703 1.00 39.53 188 ALA A O 1
ATOM 1459 N N . ILE A 1 189 ? 13.243 4.974 -33.111 1.00 39.59 189 ILE A N 1
ATOM 1460 C CA . ILE A 1 189 ? 11.968 5.563 -33.496 1.00 39.59 189 ILE A CA 1
ATOM 1461 C C . ILE A 1 189 ? 11.679 6.738 -32.562 1.00 39.59 189 ILE A C 1
ATOM 1463 O O . ILE A 1 189 ? 11.561 6.577 -31.352 1.00 39.59 189 ILE A O 1
ATOM 1467 N N . ASN A 1 190 ? 11.555 7.911 -33.188 1.00 34.62 190 ASN A N 1
ATOM 1468 C CA . ASN A 1 190 ? 11.221 9.234 -32.658 1.00 34.62 190 ASN A CA 1
ATOM 1469 C C . ASN A 1 190 ? 12.301 9.999 -31.872 1.00 34.62 190 ASN A C 1
ATOM 1471 O O . ASN A 1 190 ? 12.467 9.882 -30.662 1.00 34.62 190 ASN A O 1
ATOM 1475 N N . GLU A 1 191 ? 12.917 10.936 -32.593 1.00 46.66 191 GLU A N 1
ATOM 1476 C CA . GLU A 1 191 ? 13.838 11.988 -32.143 1.00 46.66 191 GLU A CA 1
ATOM 1477 C C . GLU A 1 191 ? 13.212 12.977 -31.129 1.00 46.66 191 GLU A C 1
ATOM 1479 O O . GLU A 1 191 ? 13.923 13.759 -30.508 1.00 46.66 191 GLU A O 1
ATOM 1484 N N . TYR A 1 192 ? 11.888 12.937 -30.917 1.00 46.31 192 TYR A N 1
ATOM 1485 C CA . TYR A 1 192 ? 11.175 13.927 -30.098 1.00 46.31 192 TYR A CA 1
ATOM 1486 C C . TYR A 1 192 ? 11.161 13.629 -28.584 1.00 46.31 192 TYR A C 1
ATOM 1488 O O . TYR A 1 192 ? 10.965 14.543 -27.785 1.00 46.31 192 TYR A O 1
ATOM 1496 N N . LYS A 1 193 ? 11.394 12.374 -28.168 1.00 46.41 193 LYS A N 1
ATOM 1497 C CA . LYS A 1 193 ? 11.726 12.002 -26.778 1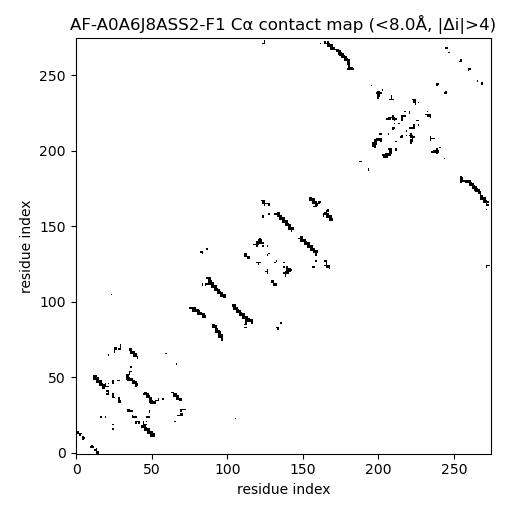.00 46.41 193 LYS A CA 1
ATOM 1498 C C . LYS A 1 193 ? 12.403 10.620 -26.808 1.00 46.41 193 LYS A C 1
ATOM 1500 O O . LYS A 1 193 ? 11.690 9.618 -26.859 1.00 46.41 193 LYS A O 1
ATOM 1505 N N . PRO A 1 194 ? 13.746 10.532 -26.861 1.00 53.69 194 PRO A N 1
ATOM 1506 C CA . PRO A 1 194 ? 14.420 9.238 -26.900 1.00 53.69 194 PRO A CA 1
ATOM 1507 C C . PRO A 1 194 ? 14.033 8.414 -25.660 1.00 53.69 194 PRO A C 1
ATOM 1509 O O . PRO A 1 194 ? 13.856 9.005 -24.590 1.00 53.69 194 PRO A O 1
ATOM 1512 N N . PRO A 1 195 ? 13.895 7.078 -25.775 1.00 57.47 195 PRO A N 1
ATOM 1513 C CA . PRO A 1 195 ? 13.620 6.235 -24.619 1.00 57.47 195 PRO A CA 1
ATOM 1514 C C . PRO A 1 195 ? 14.666 6.504 -23.536 1.00 57.47 195 PRO A C 1
ATOM 1516 O O . PRO A 1 195 ? 15.862 6.619 -23.823 1.00 57.47 195 PRO A O 1
ATOM 1519 N N . SER A 1 196 ? 14.208 6.643 -22.294 1.00 61.16 196 SER A N 1
ATOM 1520 C CA . SER A 1 196 ? 15.090 6.739 -21.140 1.00 61.16 196 SER A CA 1
ATOM 1521 C C . SER A 1 196 ? 15.979 5.498 -21.094 1.00 61.16 196 SER A C 1
ATOM 1523 O O . SER A 1 196 ? 15.491 4.372 -21.072 1.00 61.16 196 SER A O 1
ATOM 1525 N N . VAL A 1 197 ? 17.296 5.702 -21.109 1.00 65.44 197 VAL A N 1
ATOM 1526 C CA . VAL A 1 197 ? 18.290 4.613 -21.114 1.00 65.44 197 VAL A CA 1
ATOM 1527 C C . VAL A 1 197 ? 18.824 4.390 -19.700 1.00 65.44 197 VAL A C 1
ATOM 1529 O O . VAL A 1 197 ? 20.028 4.261 -19.509 1.00 65.44 197 VAL A O 1
ATOM 1532 N N . PHE A 1 198 ? 17.953 4.431 -18.699 1.00 69.75 198 PHE A N 1
ATOM 1533 C CA . PHE A 1 198 ? 18.330 4.281 -17.297 1.00 69.75 198 PHE A CA 1
ATOM 1534 C C . PHE A 1 198 ? 17.543 3.131 -16.660 1.00 69.75 198 PHE A C 1
ATOM 1536 O O . PHE A 1 198 ? 16.459 2.778 -17.130 1.00 69.75 198 PHE A O 1
ATOM 1543 N N . PHE A 1 199 ? 18.112 2.532 -15.617 1.00 74.50 199 PHE A N 1
ATOM 1544 C CA . PHE A 1 199 ? 17.487 1.466 -14.833 1.00 74.50 199 PHE A CA 1
ATOM 1545 C C . PHE A 1 199 ? 17.071 2.000 -13.457 1.00 74.50 199 PHE A C 1
ATOM 1547 O O . PHE A 1 199 ? 17.350 3.148 -13.119 1.00 74.50 199 PHE A O 1
ATOM 1554 N N . HIS A 1 200 ? 16.360 1.193 -12.666 1.00 75.00 200 HIS A N 1
ATOM 1555 C CA . HIS A 1 200 ? 15.965 1.600 -11.315 1.00 75.00 200 HIS A CA 1
ATOM 1556 C C . HIS A 1 200 ? 17.182 2.069 -10.491 1.00 75.00 200 HIS A C 1
ATOM 1558 O O . HIS A 1 200 ? 18.294 1.565 -10.664 1.00 75.00 200 HIS A O 1
ATOM 1564 N N . GLY A 1 201 ? 16.965 3.038 -9.600 1.00 65.19 201 GLY A N 1
ATOM 1565 C CA . GLY A 1 201 ? 18.018 3.611 -8.751 1.00 65.19 201 GLY A CA 1
ATOM 1566 C C . GLY A 1 201 ? 19.021 4.539 -9.452 1.00 65.19 201 GLY A C 1
ATOM 1567 O O . GLY A 1 201 ? 19.788 5.204 -8.765 1.00 65.19 201 GLY A O 1
ATOM 1568 N N . SER A 1 202 ? 18.994 4.654 -10.786 1.00 69.69 202 SER A N 1
ATOM 1569 C CA . SER A 1 202 ? 19.913 5.498 -11.556 1.00 69.69 202 SER A CA 1
ATOM 1570 C C . SER A 1 202 ? 19.178 6.417 -12.527 1.00 69.69 202 SER A C 1
ATOM 1572 O O . SER A 1 202 ? 18.281 5.984 -13.242 1.00 69.69 202 SER A O 1
ATOM 1574 N N . GLU A 1 203 ? 19.598 7.680 -12.613 1.00 70.25 203 GLU A N 1
ATOM 1575 C CA . GLU A 1 203 ? 19.288 8.544 -13.766 1.00 70.25 203 GLU A CA 1
ATOM 1576 C C . GLU A 1 203 ? 20.418 8.523 -14.812 1.00 70.25 203 GLU A C 1
ATOM 1578 O O . GLU A 1 203 ? 20.293 9.093 -15.900 1.00 70.25 203 GLU A O 1
ATOM 1583 N N . GLU A 1 204 ? 21.527 7.844 -14.500 1.00 70.12 204 GLU A N 1
ATOM 1584 C CA . GLU A 1 204 ? 22.655 7.664 -15.403 1.00 70.12 204 GLU A CA 1
ATOM 1585 C C . GLU A 1 204 ? 22.385 6.551 -16.415 1.00 70.12 204 GLU A C 1
ATOM 1587 O O . GLU A 1 204 ? 21.693 5.558 -16.164 1.00 70.12 204 GLU A O 1
ATOM 1592 N N . ARG A 1 205 ? 22.955 6.715 -17.611 1.00 72.56 205 ARG A N 1
ATOM 1593 C CA . ARG A 1 205 ? 22.717 5.775 -18.702 1.00 72.56 205 ARG A CA 1
ATOM 1594 C C . ARG A 1 205 ? 23.355 4.420 -18.401 1.00 72.56 205 ARG A C 1
ATOM 1596 O O . ARG A 1 205 ? 24.569 4.351 -18.253 1.00 72.56 205 ARG A O 1
ATOM 1603 N N . ARG A 1 206 ? 22.555 3.348 -18.469 1.00 76.25 206 ARG A N 1
ATOM 1604 C CA . ARG A 1 206 ? 22.990 1.936 -18.384 1.00 76.25 206 ARG A CA 1
ATOM 1605 C C . ARG A 1 206 ? 23.684 1.545 -17.069 1.00 76.25 206 ARG A C 1
ATOM 1607 O O . ARG A 1 206 ? 24.571 0.701 -17.081 1.00 76.25 206 ARG A O 1
ATOM 1614 N N . ILE A 1 207 ? 23.289 2.151 -15.954 1.00 83.38 207 ILE A N 1
ATOM 1615 C CA . ILE A 1 207 ? 23.754 1.757 -14.616 1.00 83.38 207 ILE A CA 1
ATOM 1616 C C . ILE A 1 207 ? 22.533 1.355 -13.791 1.00 83.38 207 ILE A C 1
ATOM 1618 O O . ILE A 1 207 ? 21.518 2.050 -13.845 1.00 83.38 207 ILE A O 1
ATOM 1622 N N . CYS A 1 208 ? 22.620 0.248 -13.057 1.00 87.25 208 CYS A N 1
ATOM 1623 C CA . CYS A 1 208 ? 21.598 -0.187 -12.105 1.00 87.25 208 CYS A CA 1
ATOM 1624 C C . CYS A 1 208 ? 21.922 0.326 -10.697 1.00 87.25 208 CYS A C 1
ATOM 1626 O O . CYS A 1 208 ? 23.063 0.694 -10.417 1.00 87.25 208 CYS A O 1
ATOM 1628 N N . ASP A 1 209 ? 20.947 0.297 -9.786 1.00 88.50 209 ASP A N 1
ATOM 1629 C CA . ASP A 1 209 ? 21.141 0.696 -8.383 1.00 88.50 209 ASP A CA 1
ATOM 1630 C C . ASP A 1 209 ? 22.385 0.052 -7.752 1.00 88.50 209 ASP A C 1
ATOM 1632 O O . ASP A 1 209 ? 23.219 0.754 -7.185 1.00 88.50 209 ASP A O 1
ATOM 1636 N N . CYS A 1 210 ? 22.590 -1.256 -7.977 1.00 90.69 210 CYS A N 1
ATOM 1637 C CA . CYS A 1 210 ? 23.751 -1.980 -7.454 1.00 90.69 210 CYS A CA 1
ATOM 1638 C C . CYS A 1 210 ? 25.095 -1.414 -7.940 1.00 90.69 210 CYS A C 1
ATOM 1640 O O . CYS A 1 210 ? 26.104 -1.534 -7.241 1.00 90.69 210 CYS A O 1
ATOM 1642 N N . GLY A 1 211 ? 25.129 -0.829 -9.142 1.00 90.19 211 GLY A N 1
ATOM 1643 C CA . GLY A 1 211 ? 26.325 -0.234 -9.730 1.00 90.19 211 GLY A CA 1
ATOM 1644 C C . GLY A 1 211 ? 26.656 1.100 -9.071 1.00 90.19 211 GLY A C 1
ATOM 1645 O O . GLY A 1 211 ? 27.820 1.371 -8.784 1.00 90.19 211 GLY A O 1
ATOM 1646 N N . ILE A 1 212 ? 25.628 1.892 -8.745 1.00 88.19 212 ILE A N 1
ATOM 1647 C CA . ILE A 1 212 ? 25.774 3.138 -7.979 1.00 88.19 212 ILE A CA 1
ATOM 1648 C C . ILE A 1 212 ? 26.215 2.835 -6.546 1.00 88.19 212 ILE A C 1
ATOM 1650 O O . ILE A 1 212 ? 27.169 3.435 -6.049 1.00 88.19 212 ILE A O 1
ATOM 1654 N N . SER A 1 213 ? 25.548 1.892 -5.880 1.00 90.94 213 SER A N 1
ATOM 1655 C CA . SER A 1 213 ? 25.843 1.518 -4.493 1.00 90.94 213 SER A CA 1
ATOM 1656 C C . SER A 1 213 ? 27.095 0.648 -4.344 1.00 90.94 213 SER A C 1
ATOM 1658 O O . SER A 1 213 ? 27.498 0.368 -3.216 1.00 90.94 213 SER A O 1
ATOM 1660 N N . GLN A 1 214 ? 27.716 0.223 -5.451 1.00 91.50 214 GLN A N 1
ATOM 1661 C CA . GLN A 1 214 ? 28.844 -0.719 -5.486 1.00 91.50 214 GLN A CA 1
ATOM 1662 C C . GLN A 1 214 ? 28.537 -2.047 -4.773 1.00 91.50 214 GLN A C 1
ATOM 1664 O O . GLN A 1 214 ? 29.401 -2.652 -4.137 1.00 91.50 214 GLN A O 1
ATOM 1669 N N . THR A 1 215 ? 27.289 -2.506 -4.875 1.00 93.00 215 THR A N 1
ATOM 1670 C CA . THR A 1 215 ? 26.800 -3.754 -4.273 1.00 93.00 215 THR A CA 1
ATOM 1671 C C . THR A 1 215 ? 26.462 -4.832 -5.300 1.00 93.00 215 THR A C 1
ATOM 1673 O O . THR A 1 215 ? 25.936 -5.880 -4.918 1.00 93.00 215 THR A O 1
ATOM 1676 N N . CYS A 1 216 ? 26.751 -4.621 -6.591 1.00 94.19 216 CYS A N 1
ATOM 1677 C CA . CYS A 1 216 ? 26.599 -5.683 -7.585 1.00 94.19 216 CYS A CA 1
ATOM 1678 C C . CYS A 1 216 ? 27.434 -6.912 -7.195 1.00 94.19 216 CYS A C 1
ATOM 1680 O O . CYS A 1 216 ? 28.490 -6.809 -6.568 1.00 94.19 216 CYS A O 1
ATOM 1682 N N . HIS A 1 217 ? 26.981 -8.097 -7.607 1.00 95.69 217 HIS A N 1
ATOM 1683 C CA . HIS A 1 217 ? 27.642 -9.364 -7.294 1.00 95.69 217 HIS A CA 1
ATOM 1684 C C . HIS A 1 217 ? 29.107 -9.402 -7.747 1.00 95.69 217 HIS A C 1
ATOM 1686 O O . HIS A 1 217 ? 29.947 -10.053 -7.126 1.00 95.69 217 HIS A O 1
ATOM 1692 N N . ARG A 1 218 ? 29.403 -8.697 -8.839 1.00 93.94 218 ARG A N 1
ATOM 1693 C CA . ARG A 1 218 ? 30.744 -8.463 -9.354 1.00 93.94 218 ARG A CA 1
ATOM 1694 C C . ARG A 1 218 ? 31.005 -6.962 -9.393 1.00 93.94 218 ARG A C 1
ATOM 1696 O O . ARG A 1 218 ? 30.148 -6.200 -9.820 1.00 93.94 218 ARG A O 1
ATOM 1703 N N . SER A 1 219 ? 32.197 -6.546 -8.979 1.00 92.19 219 SER A N 1
ATOM 1704 C CA . SER A 1 219 ? 32.581 -5.129 -8.939 1.00 92.19 219 SER A CA 1
ATOM 1705 C C . SER A 1 219 ? 32.964 -4.551 -10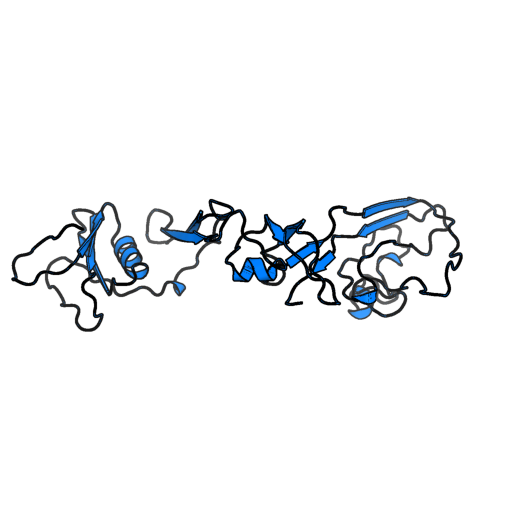.306 1.00 92.19 219 SER A C 1
ATOM 1707 O O . SER A 1 219 ? 33.197 -3.354 -10.412 1.00 92.19 219 SER A O 1
ATOM 1709 N N . ASP A 1 220 ? 33.102 -5.391 -11.335 1.00 92.38 220 ASP A N 1
ATOM 1710 C CA . ASP A 1 220 ? 33.477 -4.995 -12.696 1.00 92.38 220 ASP A CA 1
ATOM 1711 C C . ASP A 1 220 ? 32.282 -4.865 -13.657 1.00 92.38 220 ASP A C 1
ATOM 1713 O O . ASP A 1 220 ? 32.478 -4.646 -14.850 1.00 92.38 220 ASP A O 1
ATOM 1717 N N . VAL A 1 221 ? 31.053 -4.970 -13.143 1.00 89.94 221 VAL A N 1
ATOM 1718 C CA . VAL A 1 221 ? 29.807 -4.754 -13.894 1.00 89.94 221 VAL A CA 1
ATOM 1719 C C . VAL A 1 221 ? 28.987 -3.624 -13.272 1.00 89.94 221 VAL A C 1
ATOM 1721 O O . VAL A 1 221 ? 29.151 -3.302 -12.096 1.00 89.94 221 VAL A O 1
ATOM 1724 N N . LEU A 1 222 ? 28.098 -3.023 -14.065 1.00 89.75 222 LEU A N 1
ATOM 1725 C CA . LEU A 1 222 ? 27.232 -1.912 -13.639 1.00 89.75 222 LEU A CA 1
ATOM 1726 C C . LEU A 1 222 ? 25.791 -2.359 -13.330 1.00 89.75 222 LEU A C 1
ATOM 1728 O O . LEU A 1 222 ? 25.030 -1.600 -12.728 1.00 89.75 222 LEU A O 1
ATOM 1732 N N . CYS A 1 223 ? 25.444 -3.590 -13.708 1.00 89.19 223 CYS A N 1
ATOM 1733 C CA . CYS A 1 223 ? 24.193 -4.279 -13.412 1.00 89.19 223 CYS A CA 1
ATOM 1734 C C . CYS A 1 223 ? 24.476 -5.769 -13.174 1.00 89.19 223 CYS A C 1
ATOM 1736 O O . CYS A 1 223 ? 25.370 -6.344 -13.802 1.00 89.19 223 CYS A O 1
ATOM 1738 N N . ASN A 1 224 ? 23.706 -6.434 -12.308 1.00 91.94 224 ASN A N 1
ATOM 1739 C CA . ASN A 1 224 ? 23.836 -7.882 -12.129 1.00 91.94 224 ASN A CA 1
ATOM 1740 C C . ASN A 1 224 ? 23.403 -8.654 -13.382 1.00 91.94 224 ASN A C 1
ATOM 1742 O O . ASN A 1 224 ? 23.956 -9.720 -13.653 1.00 91.94 224 ASN A O 1
ATOM 1746 N N . CYS A 1 225 ? 22.443 -8.123 -14.145 1.00 87.38 225 CYS A N 1
ATOM 1747 C CA . CYS A 1 225 ? 21.964 -8.739 -15.385 1.00 87.38 225 CYS A CA 1
ATOM 1748 C C . CYS A 1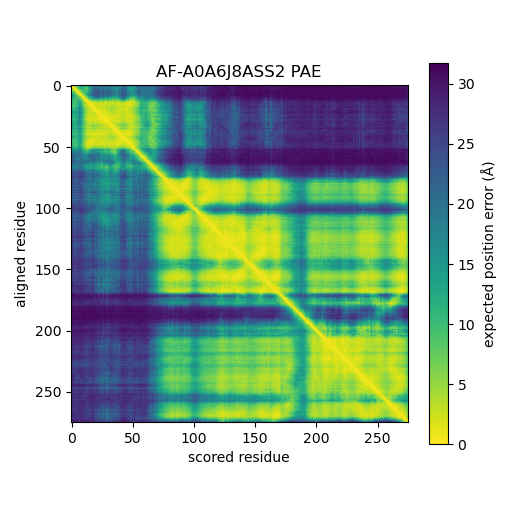 225 ? 23.011 -8.757 -16.516 1.00 87.38 225 CYS A C 1
ATOM 1750 O O . CYS A 1 225 ? 22.843 -9.522 -17.457 1.00 87.38 225 CYS A O 1
ATOM 1752 N N . ASP A 1 226 ? 24.098 -7.982 -16.409 1.00 87.00 226 ASP A N 1
ATOM 1753 C CA . ASP A 1 226 ? 25.195 -7.982 -17.393 1.00 87.00 226 ASP A CA 1
ATOM 1754 C C . ASP A 1 226 ? 26.188 -9.148 -17.174 1.00 87.00 226 ASP A C 1
ATOM 1756 O O . ASP A 1 226 ? 27.147 -9.331 -17.930 1.00 87.00 226 ASP A O 1
ATOM 1760 N N . ILE A 1 227 ? 26.016 -9.934 -16.103 1.00 90.38 227 ILE A N 1
ATOM 1761 C CA . ILE A 1 227 ? 26.913 -11.043 -15.771 1.00 90.38 227 ILE A CA 1
ATOM 1762 C C . ILE A 1 227 ? 26.554 -12.277 -16.609 1.00 90.38 227 ILE A C 1
ATOM 1764 O O . ILE A 1 227 ? 25.584 -12.979 -16.340 1.00 90.38 227 ILE A O 1
ATOM 1768 N N . ASN A 1 228 ? 27.422 -12.615 -17.559 1.00 88.00 228 ASN A N 1
ATOM 1769 C CA . ASN A 1 228 ? 27.288 -13.788 -18.429 1.00 88.00 228 ASN A CA 1
ATOM 1770 C C . ASN A 1 228 ? 27.855 -15.080 -17.801 1.00 88.00 228 ASN A C 1
ATOM 1772 O O . ASN A 1 228 ? 28.733 -15.724 -18.377 1.00 88.00 228 ASN A O 1
ATOM 1776 N N . ASP A 1 229 ? 27.399 -15.454 -16.600 1.00 91.12 229 ASP A N 1
ATOM 1777 C CA . ASP A 1 229 ? 27.872 -16.650 -15.872 1.00 91.12 229 ASP A CA 1
ATOM 1778 C C . ASP A 1 229 ? 26.916 -17.858 -15.935 1.00 91.12 229 ASP A C 1
ATOM 1780 O O . ASP A 1 229 ? 27.185 -18.898 -15.332 1.00 91.12 229 ASP A O 1
ATOM 1784 N N . GLY A 1 230 ? 25.816 -17.741 -16.685 1.00 88.31 230 GLY A N 1
ATOM 1785 C CA . GLY A 1 230 ? 24.810 -18.795 -16.833 1.00 88.31 230 GLY A CA 1
ATOM 1786 C C . GLY A 1 230 ? 23.905 -18.978 -15.610 1.00 88.31 230 GLY A C 1
ATOM 1787 O O . GLY A 1 230 ? 23.174 -19.967 -15.539 1.00 88.31 230 GLY A O 1
ATOM 1788 N N . ILE A 1 231 ? 23.943 -18.053 -14.645 1.00 91.19 231 ILE A N 1
ATOM 1789 C CA . ILE A 1 231 ? 23.061 -18.029 -13.476 1.00 91.19 231 ILE A CA 1
ATOM 1790 C C . ILE A 1 231 ? 22.030 -16.914 -13.661 1.00 91.19 231 ILE A C 1
ATOM 1792 O O . ILE A 1 231 ? 22.352 -15.822 -14.116 1.00 91.19 231 ILE A O 1
ATOM 1796 N N . TRP A 1 232 ? 20.780 -17.159 -13.261 1.00 90.88 232 TRP A N 1
ATOM 1797 C CA . TRP A 1 232 ? 19.768 -16.104 -13.215 1.00 90.88 232 TRP A CA 1
ATOM 1798 C C . TRP A 1 232 ? 20.172 -15.020 -12.217 1.00 90.88 232 TRP A C 1
ATOM 1800 O O . TRP A 1 232 ? 20.268 -15.264 -11.012 1.00 90.88 232 TRP A O 1
ATOM 1810 N N . ARG A 1 233 ? 20.386 -13.816 -12.739 1.00 92.06 233 ARG A N 1
ATOM 1811 C CA . ARG A 1 233 ? 20.660 -12.605 -11.971 1.00 92.06 233 ARG A CA 1
ATOM 1812 C C . ARG A 1 233 ? 19.489 -11.639 -12.099 1.00 92.06 233 ARG A C 1
ATOM 1814 O O . ARG A 1 233 ? 18.710 -11.712 -13.047 1.00 92.06 233 ARG A O 1
ATOM 1821 N N . SER A 1 234 ? 19.346 -10.764 -11.114 1.00 91.00 234 SER A N 1
ATOM 1822 C CA . SER A 1 234 ? 18.274 -9.777 -11.077 1.00 91.00 234 SER A CA 1
ATOM 1823 C C . SER A 1 234 ? 18.765 -8.482 -10.462 1.00 91.00 234 SER A C 1
ATOM 1825 O O . SER A 1 234 ? 19.507 -8.499 -9.481 1.00 91.00 234 SER A O 1
ATOM 1827 N N . ASP A 1 235 ? 18.271 -7.383 -11.009 1.00 89.44 235 ASP A N 1
ATOM 1828 C CA . ASP A 1 235 ? 18.334 -6.055 -10.421 1.00 89.44 235 ASP A CA 1
ATOM 1829 C C . ASP A 1 235 ? 16.887 -5.628 -10.107 1.00 89.44 235 ASP A C 1
ATOM 1831 O O . ASP A 1 235 ? 15.978 -5.870 -10.910 1.00 89.44 235 ASP A O 1
ATOM 1835 N N . GLU A 1 236 ? 16.644 -5.076 -8.917 1.00 87.12 236 GLU A N 1
ATOM 1836 C CA . GLU A 1 236 ? 15.314 -4.662 -8.459 1.00 87.12 236 GLU A CA 1
ATOM 1837 C C . GLU A 1 236 ? 15.334 -3.295 -7.772 1.00 87.12 236 GLU A C 1
ATOM 1839 O O . GLU A 1 236 ? 16.270 -2.960 -7.047 1.00 87.12 236 GLU A O 1
ATOM 1844 N N . GLY A 1 237 ? 14.274 -2.510 -7.965 1.00 86.81 237 GLY A N 1
ATOM 1845 C CA . GLY A 1 237 ? 14.099 -1.244 -7.264 1.00 86.81 237 GLY A CA 1
ATOM 1846 C C . GLY A 1 237 ? 13.093 -0.315 -7.931 1.00 86.81 237 GLY A C 1
ATOM 1847 O O . GLY A 1 237 ? 12.355 -0.702 -8.840 1.00 86.81 237 GLY A O 1
ATOM 1848 N N . TYR A 1 238 ? 13.088 0.935 -7.470 1.00 85.81 238 TYR A N 1
ATOM 1849 C CA . TYR A 1 238 ? 12.160 1.968 -7.916 1.00 85.81 238 TYR A CA 1
ATOM 1850 C C . TYR A 1 238 ? 12.741 2.846 -9.027 1.00 85.81 238 TYR A C 1
ATOM 1852 O O . TYR A 1 238 ? 13.905 3.253 -8.998 1.00 85.81 238 TYR A O 1
ATOM 1860 N N . VAL A 1 239 ? 11.886 3.196 -9.988 1.00 84.69 239 VAL A N 1
ATOM 1861 C CA . VAL A 1 239 ? 12.115 4.327 -10.891 1.00 84.69 239 VAL A CA 1
ATOM 1862 C C . VAL A 1 239 ? 11.429 5.542 -10.282 1.00 84.69 239 VAL A C 1
ATOM 1864 O O . VAL A 1 239 ? 10.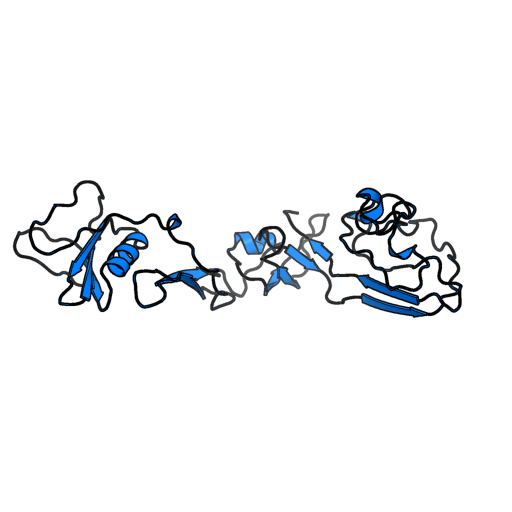205 5.606 -10.235 1.00 84.69 239 VAL A O 1
ATOM 1867 N N . THR A 1 240 ? 12.221 6.493 -9.797 1.00 85.19 240 THR A N 1
ATOM 1868 C CA . THR A 1 240 ? 11.736 7.682 -9.076 1.00 85.19 240 THR A CA 1
ATOM 1869 C C . THR A 1 240 ? 11.695 8.942 -9.943 1.00 85.19 240 THR A C 1
ATOM 1871 O O . THR A 1 240 ? 11.092 9.942 -9.548 1.00 85.19 240 THR A O 1
ATOM 1874 N N . ASN A 1 241 ? 12.286 8.905 -11.143 1.00 82.06 241 ASN A N 1
ATOM 1875 C CA . ASN A 1 241 ? 12.239 10.011 -12.094 1.00 82.06 241 ASN A CA 1
ATOM 1876 C C . ASN A 1 241 ? 10.805 10.214 -12.615 1.00 82.06 241 ASN A C 1
ATOM 1878 O O . ASN A 1 241 ? 10.291 9.419 -13.406 1.00 82.06 241 ASN A O 1
ATOM 1882 N N . LYS A 1 242 ? 10.170 11.311 -12.190 1.00 82.75 242 LYS A N 1
ATOM 1883 C CA . LYS A 1 242 ? 8.770 11.626 -12.510 1.00 82.75 242 LYS A CA 1
ATOM 1884 C C . LYS A 1 242 ? 8.512 11.805 -14.011 1.00 82.75 242 LYS A C 1
ATOM 1886 O O . LYS A 1 242 ? 7.425 11.464 -14.464 1.00 82.75 242 LYS A O 1
ATOM 1891 N N . ASP A 1 243 ? 9.491 12.269 -14.790 1.00 82.00 243 ASP A N 1
ATOM 1892 C CA . ASP A 1 243 ? 9.343 12.518 -16.235 1.00 82.00 243 ASP A CA 1
ATOM 1893 C C . ASP A 1 243 ? 9.334 11.234 -17.081 1.00 82.00 243 ASP A C 1
ATOM 1895 O O . ASP A 1 243 ? 9.014 11.272 -18.282 1.00 82.00 243 ASP A O 1
ATOM 1899 N N . ALA A 1 244 ? 9.704 10.109 -16.464 1.00 78.06 244 ALA A N 1
ATOM 1900 C CA . ALA A 1 244 ? 9.690 8.774 -17.048 1.00 78.06 244 ALA A CA 1
ATOM 1901 C C . ALA A 1 244 ? 8.518 7.902 -16.564 1.00 78.06 244 ALA A C 1
ATOM 1903 O O . ALA A 1 244 ? 8.362 6.778 -17.044 1.00 78.06 244 ALA A O 1
ATOM 1904 N N . LEU A 1 245 ? 7.703 8.400 -15.629 1.00 83.25 245 LEU A N 1
ATOM 1905 C CA . LEU A 1 245 ? 6.514 7.714 -15.130 1.00 83.25 245 LEU A CA 1
ATOM 1906 C C . LEU A 1 245 ? 5.246 8.234 -15.838 1.00 83.25 245 LEU A C 1
ATOM 1908 O O . LEU A 1 245 ? 5.154 9.432 -16.109 1.00 83.25 245 LEU A O 1
ATOM 1912 N N . PRO A 1 246 ? 4.234 7.383 -16.100 1.00 84.31 246 PRO A N 1
ATOM 1913 C CA . PRO A 1 246 ? 4.260 5.915 -16.049 1.00 84.31 246 PRO A CA 1
ATOM 1914 C C . PRO A 1 246 ? 5.271 5.286 -17.011 1.00 84.31 246 PRO A C 1
ATOM 1916 O O . PRO A 1 246 ? 5.416 5.733 -18.147 1.00 84.31 246 PRO A O 1
ATOM 1919 N N . ILE A 1 247 ? 5.859 4.157 -16.607 1.00 78.88 247 ILE A N 1
ATOM 1920 C CA . ILE A 1 247 ? 6.566 3.282 -17.547 1.00 78.88 247 ILE A CA 1
ATOM 1921 C C . ILE A 1 247 ? 5.519 2.601 -18.434 1.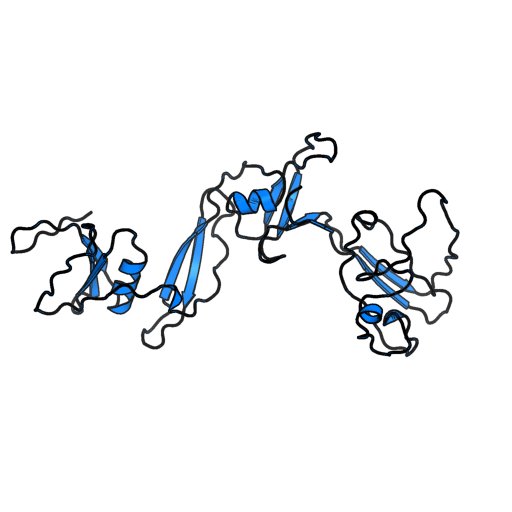00 78.88 247 ILE A C 1
ATOM 1923 O O . ILE A 1 247 ? 4.710 1.808 -17.958 1.00 78.88 247 ILE A O 1
ATOM 1927 N N . VAL A 1 248 ? 5.537 2.910 -19.731 1.00 75.25 248 VAL A N 1
ATOM 1928 C CA . VAL A 1 248 ? 4.591 2.361 -20.724 1.00 75.25 248 VAL A CA 1
ATOM 1929 C C . VAL A 1 248 ? 5.214 1.317 -21.653 1.00 75.25 248 VAL A C 1
ATOM 1931 O O . VAL A 1 248 ? 4.495 0.603 -22.347 1.00 75.25 248 VAL A O 1
ATOM 1934 N N . ALA A 1 249 ? 6.544 1.222 -21.680 1.00 74.06 249 ALA A N 1
ATOM 1935 C CA . ALA A 1 249 ? 7.286 0.243 -22.462 1.00 74.06 249 ALA A CA 1
ATOM 1936 C C . ALA A 1 249 ? 8.662 -0.009 -21.833 1.00 74.06 249 ALA A C 1
ATOM 1938 O O . ALA A 1 249 ? 9.255 0.894 -21.244 1.00 74.06 249 ALA A O 1
ATOM 1939 N N . PHE A 1 250 ? 9.179 -1.226 -22.004 1.00 75.69 250 PHE A N 1
ATOM 1940 C CA . PHE A 1 250 ? 10.527 -1.617 -21.600 1.00 75.69 250 PHE A CA 1
ATOM 1941 C C . PHE A 1 250 ? 11.224 -2.332 -22.753 1.00 75.69 250 PHE A C 1
ATOM 1943 O O . PHE A 1 250 ? 10.652 -3.228 -23.378 1.00 75.69 250 PHE A O 1
ATOM 1950 N N . PHE A 1 251 ? 12.471 -1.947 -23.011 1.00 74.62 251 PHE A N 1
ATOM 1951 C CA . PHE A 1 251 ? 13.291 -2.495 -24.084 1.00 74.62 251 PHE A CA 1
ATOM 1952 C C . PHE A 1 251 ? 14.577 -3.061 -23.487 1.00 74.62 251 PHE A C 1
ATOM 1954 O O . PHE A 1 251 ? 15.403 -2.312 -22.972 1.00 74.62 251 PHE A O 1
ATOM 1961 N N . ALA A 1 252 ? 14.744 -4.381 -23.569 1.00 73.81 252 ALA A N 1
ATOM 1962 C CA . ALA A 1 252 ? 15.994 -5.036 -23.201 1.00 73.81 252 ALA A CA 1
ATOM 1963 C C . ALA A 1 252 ? 17.041 -4.844 -24.313 1.00 73.81 252 ALA A C 1
ATOM 1965 O O . ALA A 1 252 ? 16.720 -4.970 -25.498 1.00 73.81 252 ALA A O 1
ATOM 1966 N N . GLY A 1 253 ? 18.277 -4.525 -23.926 1.00 72.38 253 GLY A N 1
ATOM 1967 C CA . GLY A 1 253 ? 19.452 -4.601 -24.798 1.00 72.38 253 GLY A CA 1
ATOM 1968 C C . GLY A 1 253 ? 20.123 -5.971 -24.694 1.00 72.38 253 GLY A C 1
ATOM 1969 O O . GLY A 1 253 ? 19.772 -6.734 -23.804 1.00 72.38 253 GLY A O 1
ATOM 1970 N N . ASP A 1 254 ? 21.065 -6.252 -25.600 1.00 72.81 254 ASP A N 1
ATOM 1971 C CA . ASP A 1 254 ? 21.884 -7.480 -25.594 1.00 72.81 254 ASP A CA 1
ATOM 1972 C C . ASP A 1 254 ? 21.046 -8.775 -25.583 1.00 72.81 254 ASP A C 1
ATOM 1974 O O . ASP A 1 254 ? 20.987 -9.511 -24.605 1.00 72.81 254 ASP A O 1
ATOM 1978 N N . THR A 1 255 ? 20.277 -8.967 -26.663 1.00 72.19 255 THR A N 1
ATOM 1979 C CA . THR A 1 255 ? 19.265 -10.040 -26.792 1.00 72.19 255 THR A CA 1
ATOM 1980 C C . THR A 1 255 ? 19.406 -10.862 -28.088 1.00 72.19 255 THR A C 1
ATOM 1982 O O . THR A 1 255 ? 18.448 -11.488 -28.549 1.00 72.19 255 THR A O 1
ATOM 1985 N N . GLY A 1 256 ? 20.588 -10.816 -28.713 1.00 68.19 256 GLY A N 1
ATOM 1986 C CA . GLY A 1 256 ? 20.890 -11.388 -30.025 1.00 68.19 256 GLY A CA 1
ATOM 1987 C C . GLY A 1 256 ? 21.497 -12.796 -30.042 1.00 68.19 256 GLY A C 1
ATOM 1988 O O . GLY A 1 256 ? 21.604 -13.363 -31.134 1.00 68.19 256 GLY A O 1
ATOM 1989 N N . SER A 1 257 ? 21.903 -13.378 -28.907 1.00 73.06 257 SER A N 1
ATOM 1990 C CA . SER A 1 257 ? 22.423 -14.755 -28.873 1.00 73.06 257 SER A CA 1
ATOM 1991 C C . SER A 1 257 ? 21.330 -15.792 -28.590 1.00 73.06 257 SER A C 1
ATOM 1993 O O . SER A 1 257 ? 20.273 -15.506 -28.030 1.00 73.06 257 SER A O 1
ATOM 1995 N N . ALA A 1 258 ? 21.566 -17.043 -28.999 1.00 73.50 258 ALA A N 1
ATOM 1996 C CA . ALA A 1 258 ? 20.608 -18.132 -28.791 1.00 73.50 258 ALA A CA 1
ATOM 1997 C C . ALA A 1 258 ? 20.497 -18.572 -27.320 1.00 73.50 258 ALA A C 1
ATOM 1999 O O . ALA A 1 258 ? 19.590 -19.334 -26.992 1.00 73.50 258 ALA A O 1
ATOM 2000 N N . GLN A 1 259 ? 21.422 -18.130 -26.462 1.00 77.62 259 GLN A N 1
ATOM 2001 C CA . GLN A 1 259 ? 21.464 -18.452 -25.036 1.00 77.62 259 GLN A CA 1
ATOM 2002 C C . GLN A 1 259 ? 20.973 -17.298 -24.146 1.00 77.62 259 GLN A C 1
ATOM 2004 O O . GLN A 1 259 ? 20.946 -17.452 -22.928 1.00 77.62 259 GLN A O 1
ATOM 2009 N N . GLU A 1 260 ? 20.590 -16.157 -24.726 1.00 80.06 260 GLU A N 1
ATOM 2010 C CA . GLU A 1 260 ? 20.078 -15.010 -23.976 1.00 80.06 260 GLU A CA 1
ATOM 2011 C C . GLU A 1 260 ? 18.594 -15.170 -23.649 1.00 80.06 260 GLU A C 1
ATOM 2013 O O . GLU A 1 260 ? 17.721 -15.248 -24.526 1.00 80.06 260 GLU A O 1
ATOM 2018 N N . GLU A 1 261 ? 18.321 -15.162 -22.350 1.00 83.12 261 GLU A N 1
ATOM 2019 C CA . GLU A 1 261 ? 16.983 -15.182 -21.787 1.00 83.12 261 GLU A CA 1
ATOM 2020 C C . GLU A 1 261 ? 16.834 -14.033 -20.801 1.00 83.12 261 GLU A C 1
ATOM 2022 O O . GLU A 1 261 ? 17.761 -13.689 -20.070 1.00 83.12 261 GLU A O 1
ATOM 2027 N N . GLY A 1 262 ? 15.638 -13.458 -20.736 1.00 83.06 262 GLY A N 1
ATOM 2028 C CA . GLY A 1 262 ? 15.368 -12.403 -19.778 1.00 83.06 262 GLY A CA 1
ATOM 2029 C C . GLY A 1 262 ? 13.914 -12.334 -19.363 1.00 83.06 262 GLY A C 1
ATOM 2030 O O . GLY A 1 262 ? 12.986 -12.706 -20.090 1.00 83.06 262 GLY A O 1
ATOM 2031 N N . LYS A 1 263 ? 13.717 -11.814 -18.156 1.00 84.38 263 LYS A N 1
ATOM 2032 C CA . LYS A 1 263 ? 12.406 -11.536 -17.587 1.00 84.38 263 LYS A CA 1
ATOM 2033 C C . LYS A 1 263 ? 12.432 -10.156 -16.962 1.00 84.38 263 LYS A C 1
ATOM 2035 O O . LYS A 1 263 ? 13.347 -9.837 -16.217 1.00 84.38 263 LYS A O 1
ATOM 2040 N N . HIS A 1 264 ? 11.404 -9.366 -17.233 1.00 81.88 264 HIS A N 1
ATOM 2041 C CA . HIS A 1 264 ? 11.193 -8.108 -16.528 1.00 81.88 264 HIS A CA 1
ATOM 2042 C C . HIS A 1 264 ? 9.821 -8.080 -15.873 1.00 81.88 264 HIS A C 1
ATOM 2044 O O . HIS A 1 264 ? 8.889 -8.785 -16.280 1.00 81.88 264 HIS A O 1
ATOM 2050 N N . PHE A 1 265 ? 9.731 -7.243 -14.849 1.00 82.88 265 PHE A N 1
ATOM 2051 C CA . PHE A 1 265 ? 8.528 -6.977 -14.096 1.00 82.88 265 PHE A CA 1
ATOM 2052 C C . PHE A 1 265 ? 8.410 -5.469 -13.887 1.00 82.88 265 PHE A C 1
ATOM 2054 O O . PHE A 1 265 ? 9.307 -4.863 -13.308 1.00 82.88 265 PHE A O 1
ATOM 2061 N N . ILE A 1 266 ? 7.309 -4.874 -14.345 1.00 83.00 266 ILE A N 1
ATOM 2062 C CA . ILE A 1 266 ? 6.973 -3.482 -14.025 1.00 83.00 266 ILE A CA 1
ATOM 2063 C C . ILE A 1 266 ? 5.803 -3.495 -13.047 1.00 83.00 266 ILE A C 1
ATOM 2065 O O . ILE A 1 266 ? 4.739 -4.055 -13.340 1.00 83.00 266 ILE A O 1
ATOM 2069 N N . GLY A 1 267 ? 6.043 -2.917 -11.870 1.00 85.12 267 GLY A N 1
ATOM 2070 C CA . GLY A 1 267 ? 5.051 -2.743 -10.815 1.00 85.12 267 GLY A CA 1
ATOM 2071 C C . GLY A 1 267 ? 4.078 -1.592 -11.091 1.00 85.12 267 GLY A C 1
ATOM 2072 O O . GLY A 1 267 ? 4.205 -0.893 -12.099 1.00 85.12 267 GLY A O 1
ATOM 2073 N N . PRO A 1 268 ? 3.083 -1.398 -10.210 1.00 88.19 268 PRO A N 1
ATOM 2074 C CA . PRO A 1 268 ? 2.227 -0.222 -10.273 1.00 88.19 268 PRO A CA 1
ATOM 2075 C C . PRO A 1 268 ? 3.036 1.056 -10.013 1.00 88.19 268 PRO A C 1
ATOM 2077 O O . PRO A 1 268 ? 4.136 1.018 -9.466 1.00 88.19 268 PRO A O 1
ATOM 2080 N N . ILE A 1 269 ? 2.469 2.202 -10.380 1.00 89.50 269 ILE A N 1
ATOM 2081 C CA . ILE A 1 269 ? 2.990 3.488 -9.924 1.00 89.50 269 ILE A CA 1
ATOM 2082 C C . ILE A 1 269 ? 2.508 3.712 -8.496 1.00 89.50 269 ILE A C 1
ATOM 2084 O O . ILE A 1 269 ? 1.319 3.574 -8.207 1.00 89.50 269 ILE A O 1
ATOM 2088 N N . GLU A 1 270 ? 3.419 4.136 -7.636 1.00 91.50 270 GLU A N 1
ATOM 2089 C CA . GLU A 1 270 ? 3.141 4.529 -6.261 1.00 91.50 270 GLU A CA 1
ATOM 2090 C C . GLU A 1 270 ? 3.319 6.047 -6.140 1.00 91.50 270 GLU A C 1
ATOM 2092 O O . GLU A 1 270 ? 4.378 6.593 -6.448 1.00 91.50 270 GLU A O 1
ATOM 2097 N N . CYS A 1 271 ? 2.261 6.752 -5.741 1.00 90.62 271 CYS A N 1
ATOM 2098 C CA . CYS A 1 271 ? 2.275 8.201 -5.540 1.00 90.62 271 CYS A CA 1
ATOM 2099 C C . CYS A 1 271 ? 1.997 8.531 -4.072 1.00 90.62 271 CYS A C 1
ATOM 2101 O O . CYS A 1 271 ? 0.963 8.139 -3.532 1.00 90.62 271 CYS A O 1
ATOM 2103 N N . TYR A 1 272 ? 2.883 9.293 -3.437 1.00 88.75 272 TYR A N 1
ATOM 2104 C CA . TYR A 1 272 ? 2.765 9.707 -2.038 1.00 88.75 272 TYR A CA 1
ATOM 2105 C C . TYR A 1 272 ? 3.098 11.195 -1.869 1.00 88.75 272 TYR A C 1
ATOM 2107 O O . TYR A 1 272 ? 3.793 11.782 -2.700 1.00 88.75 272 TYR A O 1
ATOM 2115 N N . GLY A 1 273 ? 2.595 11.794 -0.785 1.00 81.44 273 GLY A N 1
ATOM 2116 C CA . GLY A 1 273 ? 2.694 13.230 -0.510 1.00 81.44 273 GLY A CA 1
ATOM 2117 C C . GLY A 1 273 ? 1.474 14.038 -0.969 1.00 81.44 273 GLY A C 1
ATOM 2118 O O . GLY A 1 273 ? 0.503 13.490 -1.496 1.00 81.44 273 GLY A O 1
ATOM 2119 N N . ASP A 1 274 ? 1.528 15.348 -0.727 1.00 67.75 274 ASP A N 1
ATOM 2120 C CA . ASP A 1 274 ? 0.535 16.306 -1.217 1.00 67.75 274 ASP A CA 1
ATOM 2121 C C . ASP A 1 274 ? 0.841 16.713 -2.666 1.00 67.75 274 ASP A C 1
ATOM 2123 O O . ASP A 1 274 ? 2.003 16.724 -3.083 1.00 67.75 274 ASP A O 1
ATOM 2127 N N . ALA A 1 275 ? -0.220 16.988 -3.430 1.00 52.59 275 ALA A N 1
ATOM 2128 C CA . ALA A 1 275 ? -0.140 17.439 -4.821 1.00 52.59 275 ALA A CA 1
ATOM 2129 C C . ALA A 1 275 ? 0.394 18.873 -4.932 1.00 52.59 275 ALA A C 1
ATOM 2131 O O . ALA A 1 275 ? 0.017 19.708 -4.077 1.00 52.59 275 ALA A O 1
#

InterPro domains:
  IPR000884 Thrombospondin type-1 (TSP1) repeat [PF00090] (77-102)
  IPR000884 Thrombospondin type-1 (TSP1) repeat [PS50092] (78-96)
  IPR036383 Thrombospondin type-1 repeat superfamily [G3DSA:2.20.100.10] (67-125)
  IPR036383 Thrombospondin type-1 repeat superfamily [SSF82895] (77-113)

Mean predicted aligned error: 15.51 Å

pLDDT: mean 75.07, std 17.79, range [32.97, 96.62]

Foldseek 3Di:
DDFDDDDDPDGWDKDKDFPADPVRLLVVQLPDPQFQWWWADPVRRMIITTRRHDNPDDDPDPDRTDIHGHDDPVPFDKDDKDPFPDQACKGKIKIWGDDPPDDDIDMDMDIARDHHQPDEEQAQLRVVVVGRQAWDWHWYFHADPVRHTDDIDTFTWHQPPPVRSTKTWADDDWDKDKDFFDPDDPPQPDPPDGQQQDEACDSDHPAAVCLVVCNAPDNPDRAVLVDPPLDDDDGDHDDPPPVCPPPPDDDDPDRHDRSDIDIDTDGTDIDGDDD

Sequence (275 aa):
MEYNKRISGDEYLYKTVSGVTKISCAYKCSVEKNCCVANFDANSQTCYLDMSGGCYSAPRHENSWITIRRAREDSFNWGPWSKCSKTCEGGIRTRSHLHANVAGNVTSVEGCHNFGCNDIALNCNGWKTKGLLDSQTALIEPMASNGIQLQAVHIYCDMEMENGVGVTVIGNQKWNTYWTNRSTAYLAINEYKPPSVFFHGSEERRICDCGISQTCHRSDVLCNCDINDGIWRSDEGYVTNKDALPIVAFFAGDTGSAQEEGKHFIGPIECYGDA

Organism: Mytilus coruscus (NCBI:txid42192)